Protein AF-A0A5J4Q6Y2-F1 (afdb_monomer_lite)

Organism: NCBI:txid433724

Structure (mmCIF, N/CA/C/O backbone):
data_AF-A0A5J4Q6Y2-F1
#
_entry.id   AF-A0A5J4Q6Y2-F1
#
loop_
_atom_site.group_PDB
_atom_site.id
_atom_site.type_symbol
_atom_site.label_atom_id
_atom_site.label_alt_id
_atom_site.label_comp_id
_atom_site.label_asym_id
_atom_site.label_entity_id
_atom_site.label_seq_id
_atom_site.pdbx_PDB_ins_code
_atom_site.Cartn_x
_atom_site.Cartn_y
_atom_site.Cartn_z
_atom_site.occupancy
_atom_site.B_iso_or_equiv
_atom_site.auth_seq_id
_atom_site.auth_comp_id
_atom_site.auth_asym_id
_atom_site.auth_atom_id
_atom_site.pdbx_PDB_model_num
ATOM 1 N N . THR A 1 1 ? 8.930 13.307 -34.123 1.00 57.19 1 THR A N 1
ATOM 2 C CA . THR A 1 1 ? 9.484 12.442 -35.182 1.00 57.19 1 THR A CA 1
ATOM 3 C C . THR A 1 1 ? 10.053 13.317 -36.272 1.00 57.19 1 THR A C 1
ATOM 5 O O . THR A 1 1 ? 9.332 14.184 -36.748 1.00 57.19 1 THR A O 1
ATOM 8 N N . PHE A 1 2 ? 11.330 13.153 -36.617 1.00 67.12 2 PHE A N 1
ATOM 9 C CA . PHE A 1 2 ? 11.931 13.840 -37.761 1.00 67.12 2 PHE A CA 1
ATOM 10 C C . PHE A 1 2 ? 11.820 12.934 -38.984 1.00 67.12 2 PHE A C 1
ATOM 12 O O . PHE A 1 2 ? 12.180 11.762 -38.916 1.00 67.12 2 PHE A O 1
ATOM 19 N N . HIS A 1 3 ? 11.296 13.468 -40.082 1.00 76.25 3 HIS A N 1
ATOM 20 C CA . HIS A 1 3 ? 11.277 12.773 -41.363 1.00 76.25 3 HIS A CA 1
ATOM 21 C C . HIS A 1 3 ? 12.506 13.204 -42.156 1.00 76.25 3 HIS A C 1
ATOM 23 O O . HIS A 1 3 ? 12.736 14.398 -42.339 1.00 76.25 3 HIS A O 1
ATOM 29 N N . VAL A 1 4 ? 13.301 12.234 -42.599 1.00 81.25 4 VAL A N 1
ATOM 30 C CA . VAL A 1 4 ? 14.485 12.474 -43.428 1.00 81.25 4 VAL A CA 1
ATOM 31 C C . VAL A 1 4 ? 14.150 12.266 -44.904 1.00 81.25 4 VAL A C 1
ATOM 33 O O . VAL A 1 4 ? 13.279 11.468 -45.242 1.00 81.25 4 VAL A O 1
ATOM 36 N N . ASN A 1 5 ? 14.830 12.997 -45.787 1.00 87.56 5 ASN A N 1
ATOM 37 C CA . ASN A 1 5 ? 14.659 12.928 -47.244 1.00 87.56 5 ASN A CA 1
ATOM 38 C C . ASN A 1 5 ? 15.700 12.028 -47.938 1.00 87.56 5 ASN A C 1
ATOM 40 O O . ASN A 1 5 ? 15.831 12.077 -49.159 1.00 87.56 5 ASN A O 1
ATOM 44 N N . PHE A 1 6 ? 16.457 11.242 -47.173 1.00 87.56 6 PHE A N 1
ATOM 45 C CA . PHE A 1 6 ? 17.490 10.341 -47.675 1.00 87.56 6 PHE A CA 1
ATOM 46 C C . PHE A 1 6 ? 17.212 8.896 -47.259 1.00 87.56 6 PHE A C 1
ATOM 48 O O . PHE A 1 6 ? 16.491 8.629 -46.297 1.00 87.56 6 PHE A O 1
ATOM 55 N N . THR A 1 7 ? 17.809 7.961 -47.991 1.00 87.00 7 THR A N 1
ATOM 56 C CA . THR A 1 7 ? 17.741 6.520 -47.730 1.00 87.00 7 THR A CA 1
ATOM 57 C C . THR A 1 7 ? 19.083 6.013 -47.216 1.00 87.00 7 THR A C 1
ATOM 59 O O . THR A 1 7 ? 20.126 6.439 -47.709 1.00 87.00 7 THR A O 1
ATOM 62 N N . LEU A 1 8 ? 19.056 5.089 -46.259 1.00 86.88 8 LEU A N 1
ATOM 63 C CA . LEU A 1 8 ? 20.248 4.420 -45.730 1.00 86.88 8 LEU A CA 1
ATOM 64 C C . LEU A 1 8 ? 20.586 3.180 -46.572 1.00 86.88 8 LEU A C 1
ATOM 66 O O . LEU A 1 8 ? 19.675 2.491 -47.035 1.00 86.88 8 LEU A O 1
ATOM 70 N N . ASP A 1 9 ? 21.875 2.885 -46.761 1.00 89.69 9 ASP A N 1
ATOM 71 C CA . ASP A 1 9 ? 22.332 1.667 -47.448 1.00 89.69 9 ASP A CA 1
ATOM 72 C C . ASP A 1 9 ? 22.399 0.507 -46.437 1.00 89.69 9 ASP A C 1
ATOM 74 O O . ASP A 1 9 ? 23.220 0.557 -45.519 1.00 89.69 9 ASP A O 1
ATOM 78 N N . PRO A 1 10 ? 21.576 -0.550 -46.566 1.00 87.44 10 PRO A N 1
ATOM 79 C CA . PRO A 1 10 ? 21.556 -1.646 -45.596 1.00 87.44 10 PRO A CA 1
ATOM 80 C C . PRO A 1 10 ? 22.842 -2.490 -45.598 1.00 87.44 10 PRO A C 1
ATOM 82 O O . PRO A 1 10 ? 23.111 -3.192 -44.621 1.00 87.44 10 PRO A O 1
ATOM 85 N N . ASN A 1 11 ? 23.641 -2.435 -46.669 1.00 90.62 11 ASN A N 1
ATOM 86 C CA . ASN A 1 11 ? 24.830 -3.275 -46.841 1.00 90.62 11 ASN A CA 1
ATOM 87 C C . ASN A 1 11 ? 26.126 -2.599 -46.379 1.00 90.62 11 ASN A C 1
ATOM 89 O O . ASN A 1 11 ? 27.195 -3.207 -46.457 1.00 90.62 11 ASN A O 1
ATOM 93 N N . LYS A 1 12 ? 26.058 -1.340 -45.940 1.00 92.12 12 LYS A N 1
ATOM 94 C CA . LYS A 1 12 ? 27.221 -0.546 -45.536 1.00 92.12 12 LYS A CA 1
ATOM 95 C C . LYS A 1 12 ? 26.963 0.153 -44.213 1.00 92.12 12 LYS A C 1
ATOM 97 O O . LYS A 1 12 ? 25.828 0.283 -43.766 1.00 92.12 12 LYS A O 1
ATOM 102 N N . GLU A 1 13 ? 28.041 0.603 -43.589 1.00 92.62 13 GLU A N 1
ATOM 103 C CA . GLU A 1 13 ? 27.938 1.489 -42.439 1.00 92.62 13 GLU A CA 1
ATOM 104 C C . GLU A 1 13 ? 27.412 2.854 -42.888 1.00 92.62 13 GLU A C 1
ATOM 106 O O . GLU A 1 13 ? 27.859 3.403 -43.898 1.00 92.62 13 GLU A O 1
ATOM 111 N N . ASN A 1 14 ? 26.456 3.399 -42.140 1.00 91.50 14 ASN A N 1
ATOM 112 C CA . ASN A 1 14 ? 25.885 4.712 -42.418 1.00 91.50 14 ASN A CA 1
ATOM 113 C C . ASN A 1 14 ? 26.245 5.664 -41.281 1.00 91.50 14 ASN A C 1
ATOM 115 O O . ASN A 1 14 ? 25.871 5.433 -40.133 1.00 91.50 14 ASN A O 1
ATOM 119 N N . TYR A 1 15 ? 26.944 6.745 -41.605 1.00 92.88 15 TYR A N 1
ATOM 120 C CA . TYR A 1 15 ? 27.244 7.807 -40.653 1.00 92.88 15 TYR A CA 1
ATOM 121 C C . TYR A 1 15 ? 26.130 8.856 -40.667 1.00 92.88 15 TYR A C 1
ATOM 123 O O . TYR A 1 15 ? 25.800 9.404 -41.721 1.00 92.88 15 TYR A O 1
ATOM 131 N N . ILE A 1 16 ? 25.557 9.135 -39.497 1.00 90.94 16 ILE A N 1
ATOM 132 C CA . ILE A 1 16 ? 24.550 10.174 -39.296 1.00 90.94 16 ILE A CA 1
ATOM 133 C C . ILE A 1 16 ? 25.060 11.120 -38.218 1.00 90.94 16 ILE A C 1
ATOM 135 O O . ILE A 1 16 ? 25.389 10.696 -37.115 1.00 90.94 16 ILE A O 1
ATOM 139 N N . ALA A 1 17 ? 25.068 12.410 -38.528 1.00 91.50 17 ALA A N 1
ATOM 140 C CA . ALA A 1 17 ? 25.430 13.465 -37.599 1.00 91.50 17 ALA A CA 1
ATOM 141 C C . ALA A 1 17 ? 24.318 14.509 -37.528 1.00 91.50 17 ALA A C 1
ATOM 143 O O . ALA A 1 17 ? 23.732 14.894 -38.544 1.00 91.50 17 ALA A O 1
ATOM 144 N N . LEU A 1 18 ? 24.037 14.969 -36.316 1.00 90.25 18 LEU A N 1
ATOM 145 C CA . LEU A 1 18 ? 23.149 16.078 -36.034 1.00 90.25 18 LEU A CA 1
ATOM 146 C C . LEU A 1 18 ? 24.001 17.322 -35.809 1.00 90.25 18 LEU A C 1
ATOM 148 O O . LEU A 1 18 ? 24.806 17.372 -34.883 1.00 90.25 18 LEU A O 1
ATOM 152 N N . TYR A 1 19 ? 23.798 18.333 -36.643 1.00 92.62 19 TYR A N 1
ATOM 153 C CA . TYR A 1 19 ? 24.420 19.642 -36.489 1.00 92.62 19 TYR A CA 1
ATOM 154 C C . TYR A 1 19 ? 23.409 20.655 -35.954 1.00 92.62 19 TYR A C 1
ATOM 156 O O . TYR A 1 19 ? 22.205 20.536 -36.190 1.00 92.62 19 TYR A O 1
ATOM 164 N N . ASP A 1 20 ? 23.907 21.668 -35.252 1.00 93.38 20 ASP A N 1
ATOM 165 C CA . ASP A 1 20 ? 23.126 22.840 -34.862 1.00 93.38 20 ASP A CA 1
ATOM 166 C C . ASP A 1 20 ? 22.670 23.633 -36.098 1.00 93.38 20 ASP A C 1
ATOM 168 O O . ASP A 1 20 ? 23.219 23.510 -37.194 1.00 93.38 20 ASP A O 1
ATOM 172 N N . SER A 1 21 ? 21.682 24.503 -35.902 1.00 92.25 21 SER A N 1
ATOM 173 C CA . SER A 1 21 ? 21.147 25.461 -36.876 1.00 92.25 21 SER A CA 1
ATOM 174 C C . SER A 1 21 ? 22.219 26.291 -37.599 1.00 92.25 21 SER A C 1
ATOM 176 O O . SER A 1 21 ? 21.997 26.757 -38.714 1.00 92.25 21 SER A O 1
ATOM 178 N N . ASN A 1 22 ? 23.399 26.447 -36.994 1.00 92.69 22 ASN A N 1
ATOM 179 C CA . ASN A 1 22 ? 24.547 27.137 -37.577 1.00 92.69 22 ASN A CA 1
ATOM 180 C C . ASN A 1 22 ? 25.324 26.307 -38.627 1.00 92.69 22 ASN A C 1
ATOM 182 O O . ASN A 1 22 ? 26.237 26.840 -39.264 1.00 92.69 22 ASN A O 1
ATOM 186 N N . GLY A 1 23 ? 25.003 25.017 -38.786 1.00 90.69 23 GLY A N 1
ATOM 187 C CA . GLY A 1 23 ? 25.621 24.083 -39.733 1.00 90.69 23 GLY A CA 1
ATOM 188 C C . GLY A 1 23 ? 27.084 23.726 -39.444 1.00 90.69 23 GLY A C 1
ATOM 189 O O . GLY A 1 23 ? 27.745 23.144 -40.301 1.00 90.69 23 GLY A O 1
ATOM 190 N N . LYS A 1 24 ? 27.617 24.106 -38.278 1.00 93.00 24 LYS A N 1
ATOM 191 C CA . LYS A 1 24 ? 29.033 23.931 -37.904 1.00 93.00 24 LYS A CA 1
ATOM 192 C C . LYS A 1 24 ? 29.215 23.177 -36.595 1.00 93.00 24 LYS A C 1
ATOM 194 O O . LYS A 1 24 ? 30.135 22.372 -36.485 1.00 93.00 24 LYS A O 1
ATOM 199 N N . THR A 1 25 ? 28.375 23.446 -35.602 1.00 95.00 25 THR A N 1
ATOM 200 C CA . THR A 1 25 ? 28.466 22.788 -34.298 1.00 95.00 25 THR A CA 1
ATOM 201 C C . THR A 1 25 ? 27.868 21.395 -34.403 1.00 95.00 25 THR A C 1
ATOM 203 O O . THR A 1 25 ? 26.670 21.257 -34.641 1.00 95.00 25 THR A O 1
ATOM 206 N N . LEU A 1 26 ? 28.698 20.369 -34.224 1.00 93.06 26 LEU A N 1
ATOM 207 C CA . LEU A 1 26 ? 28.237 18.993 -34.083 1.00 93.06 26 LEU A CA 1
ATOM 208 C C . LEU A 1 26 ? 27.520 18.846 -32.733 1.00 93.06 26 LEU A C 1
ATOM 210 O O . LEU A 1 26 ? 28.110 19.131 -31.691 1.00 93.06 26 LEU A O 1
ATOM 214 N N . ILE A 1 27 ? 26.253 18.439 -32.763 1.00 90.69 27 ILE A N 1
ATOM 215 C CA . ILE A 1 27 ? 25.434 18.180 -31.572 1.00 90.69 27 ILE A CA 1
ATOM 216 C C . ILE A 1 27 ? 25.557 16.714 -31.160 1.00 90.69 27 ILE A C 1
ATOM 218 O O . ILE A 1 27 ? 25.780 16.431 -29.986 1.00 90.69 27 ILE A O 1
ATOM 222 N N . ASP A 1 28 ? 25.387 15.792 -32.107 1.00 89.69 28 ASP A N 1
ATOM 223 C CA . ASP A 1 28 ? 25.484 14.353 -31.852 1.00 89.69 28 ASP A CA 1
ATOM 224 C C . ASP A 1 28 ? 25.845 13.598 -33.136 1.00 89.69 28 ASP A C 1
ATOM 226 O O . ASP A 1 28 ? 25.625 14.098 -34.239 1.00 89.69 28 ASP A O 1
ATOM 230 N N . GLU A 1 29 ? 26.372 12.387 -33.006 1.00 91.56 29 GLU A N 1
ATOM 231 C CA . GLU A 1 29 ? 26.695 11.518 -34.135 1.00 91.56 29 GLU A C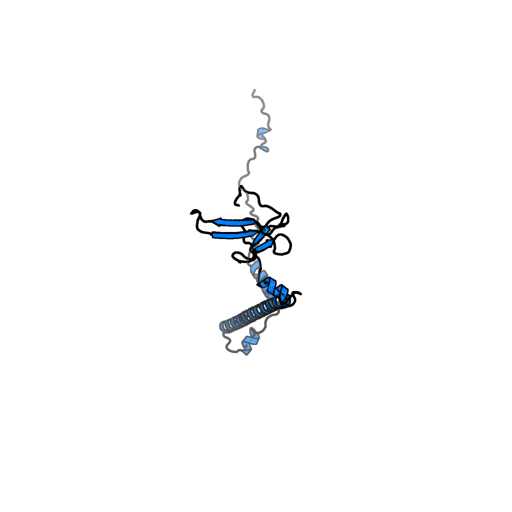A 1
ATOM 232 C C . GLU A 1 29 ? 26.485 10.037 -33.813 1.00 91.56 29 GLU A C 1
ATOM 234 O O . GLU A 1 29 ? 26.563 9.592 -32.664 1.00 91.56 29 GLU A O 1
ATOM 239 N N . VAL A 1 30 ? 26.221 9.257 -34.856 1.00 91.56 30 VAL A N 1
ATOM 240 C CA . VAL A 1 30 ? 26.077 7.808 -34.780 1.00 91.56 30 VAL A CA 1
ATOM 241 C C . VAL A 1 30 ? 26.541 7.157 -36.078 1.00 91.56 30 VAL A C 1
ATOM 243 O O . VAL A 1 30 ? 26.197 7.589 -37.178 1.00 91.56 30 VAL A O 1
ATOM 246 N N . VAL A 1 31 ? 27.304 6.073 -35.943 1.00 92.81 31 VAL A N 1
ATOM 247 C CA . VAL A 1 31 ? 27.591 5.147 -37.041 1.00 92.81 31 VAL A CA 1
ATOM 248 C C . VAL A 1 31 ? 26.650 3.957 -36.891 1.00 92.81 31 VAL A C 1
ATOM 250 O O . VAL A 1 31 ? 26.709 3.222 -35.903 1.00 92.81 31 VAL A O 1
ATOM 253 N N . ILE A 1 32 ? 25.751 3.788 -37.855 1.00 91.56 32 ILE A N 1
ATOM 254 C CA . ILE A 1 32 ? 24.841 2.646 -37.921 1.00 91.56 32 ILE A CA 1
ATOM 255 C C . ILE A 1 32 ? 25.572 1.508 -38.644 1.00 91.56 32 ILE A C 1
ATOM 257 O O . ILE A 1 32 ? 25.952 1.697 -39.804 1.00 91.56 32 ILE A O 1
ATOM 261 N N . PRO A 1 33 ? 25.764 0.338 -38.006 1.00 91.12 33 PRO A N 1
ATOM 262 C CA . PRO A 1 33 ? 26.462 -0.780 -38.627 1.00 91.12 33 PRO A CA 1
ATOM 263 C C . PRO A 1 33 ? 25.632 -1.399 -39.757 1.00 91.12 33 PRO A C 1
ATOM 265 O O . PRO A 1 33 ? 24.397 -1.357 -39.731 1.00 91.12 33 PRO A O 1
ATOM 268 N N . ALA A 1 34 ? 26.321 -2.001 -40.729 1.00 90.94 34 ALA A N 1
ATOM 269 C CA . ALA A 1 34 ? 25.693 -2.745 -41.818 1.00 90.94 34 ALA A CA 1
ATOM 270 C C . ALA A 1 34 ? 24.871 -3.938 -41.293 1.00 90.94 34 ALA A C 1
ATOM 272 O O . ALA A 1 34 ? 25.194 -4.518 -40.254 1.00 90.94 34 ALA A O 1
ATOM 273 N N . GLY A 1 35 ? 23.833 -4.338 -42.032 1.00 88.38 35 GLY A N 1
ATOM 274 C CA . GLY A 1 35 ? 23.027 -5.517 -41.694 1.00 88.38 35 GLY A CA 1
ATOM 275 C C . GLY A 1 35 ? 21.966 -5.287 -40.613 1.00 88.38 35 GLY A C 1
ATOM 276 O O . GLY A 1 35 ? 21.659 -6.208 -39.858 1.00 88.38 35 GLY A O 1
ATOM 277 N N . GLN A 1 36 ? 21.398 -4.078 -40.525 1.00 85.31 36 GLN A N 1
ATOM 278 C CA . GLN A 1 36 ? 20.244 -3.821 -39.655 1.00 85.31 36 GLN A CA 1
ATOM 279 C C . GLN A 1 36 ? 19.066 -4.742 -40.003 1.00 85.31 36 GLN A C 1
ATOM 281 O O . GLN A 1 36 ? 18.746 -4.965 -41.171 1.00 85.31 36 GLN A O 1
ATOM 286 N N . ILE A 1 37 ? 18.414 -5.262 -38.966 1.00 85.62 37 ILE A N 1
ATOM 287 C CA . ILE A 1 37 ? 17.293 -6.197 -39.077 1.00 85.62 37 ILE A CA 1
ATOM 288 C C . ILE A 1 37 ? 15.987 -5.395 -39.110 1.00 85.62 37 ILE A C 1
ATOM 290 O O . ILE A 1 37 ? 15.855 -4.383 -38.420 1.00 85.62 37 ILE A O 1
ATOM 294 N N . ALA A 1 38 ? 15.009 -5.847 -39.898 1.00 84.25 38 ALA A N 1
ATOM 295 C CA . ALA A 1 38 ? 13.664 -5.275 -39.879 1.00 84.25 38 ALA A CA 1
ATOM 296 C C . ALA A 1 38 ? 13.027 -5.378 -38.477 1.00 84.25 38 ALA A C 1
ATOM 298 O O . ALA A 1 38 ? 13.373 -6.264 -37.698 1.00 84.25 38 ALA A O 1
ATOM 299 N N . ASP A 1 39 ? 12.111 -4.460 -38.157 1.00 84.25 39 ASP A N 1
ATOM 300 C CA . ASP A 1 39 ? 11.390 -4.374 -36.872 1.00 84.25 39 ASP A CA 1
ATOM 301 C C . ASP A 1 39 ? 12.268 -4.172 -35.625 1.00 84.25 39 ASP A C 1
ATOM 303 O O . ASP A 1 39 ? 11.812 -4.331 -34.493 1.00 84.25 39 ASP A O 1
ATOM 307 N N . HIS A 1 40 ? 13.524 -3.767 -35.818 1.00 86.75 40 HIS A N 1
ATOM 308 C CA . HIS A 1 40 ? 14.434 -3.399 -34.742 1.00 86.75 40 HIS A CA 1
ATOM 309 C C . HIS A 1 40 ? 14.814 -1.925 -34.852 1.00 86.75 40 HIS A C 1
ATOM 311 O O . HIS A 1 40 ? 14.879 -1.344 -35.935 1.00 86.75 40 HIS A O 1
ATOM 317 N N . SER A 1 41 ? 15.060 -1.301 -33.707 1.00 87.69 41 SER A N 1
ATOM 318 C CA . SER A 1 41 ? 15.532 0.077 -33.618 1.00 87.69 41 SER A CA 1
ATOM 319 C C . SER A 1 41 ? 16.950 0.109 -33.084 1.00 87.69 41 SER A C 1
ATOM 321 O O . SER A 1 41 ? 17.285 -0.597 -32.138 1.00 87.69 41 SER A O 1
ATOM 323 N N . TYR A 1 42 ? 17.781 0.969 -33.655 1.00 88.12 42 TYR A N 1
ATOM 324 C CA . TYR A 1 42 ? 19.123 1.214 -33.151 1.00 88.12 42 TYR A CA 1
ATOM 325 C C . TYR A 1 42 ? 19.097 2.424 -32.218 1.00 88.12 42 TYR A C 1
ATOM 327 O O . TYR A 1 42 ? 18.762 3.530 -32.641 1.00 88.12 42 TYR A O 1
ATOM 335 N N . ALA A 1 43 ? 19.379 2.204 -30.936 1.00 88.19 43 ALA A N 1
ATOM 336 C CA . ALA A 1 43 ? 19.186 3.206 -29.893 1.00 88.19 43 ALA A CA 1
ATOM 337 C C . ALA A 1 43 ? 20.276 3.125 -28.821 1.00 88.19 43 ALA A C 1
ATOM 339 O O . ALA A 1 43 ? 20.953 2.108 -28.672 1.00 88.19 43 ALA A O 1
ATOM 340 N N . ARG A 1 44 ? 20.433 4.188 -28.029 1.00 87.31 44 ARG A N 1
ATOM 341 C CA . ARG A 1 44 ? 21.345 4.168 -26.879 1.00 87.31 44 ARG A CA 1
ATOM 342 C C . ARG A 1 44 ? 20.833 3.197 -25.812 1.00 87.31 44 ARG A C 1
ATOM 344 O O . ARG A 1 44 ? 19.623 3.045 -25.615 1.00 87.31 44 ARG A O 1
ATOM 351 N N . GLU A 1 45 ? 21.752 2.533 -25.115 1.00 85.06 45 GLU A N 1
ATOM 352 C CA . GLU A 1 45 ? 21.410 1.582 -24.048 1.00 85.06 45 GLU A CA 1
ATOM 353 C C . GLU A 1 45 ? 20.598 2.269 -22.934 1.00 85.06 45 GLU A C 1
ATOM 355 O O . GLU A 1 45 ? 19.456 1.888 -22.668 1.00 85.06 45 GLU A O 1
ATOM 360 N N . ASN A 1 46 ? 21.168 3.337 -22.370 1.00 83.94 46 ASN A N 1
ATOM 361 C CA . ASN A 1 46 ? 20.514 4.293 -21.478 1.00 83.94 46 ASN A CA 1
ATOM 362 C C . ASN A 1 46 ? 20.543 5.678 -22.142 1.00 83.94 46 ASN A C 1
ATOM 364 O O . ASN A 1 46 ? 21.425 5.948 -22.962 1.00 83.94 46 ASN A O 1
ATOM 368 N N . ASP A 1 47 ? 19.619 6.566 -21.780 1.00 82.00 47 ASP A N 1
ATOM 369 C CA . ASP A 1 47 ? 19.627 7.937 -22.300 1.00 82.00 47 ASP A CA 1
ATOM 370 C C . ASP A 1 47 ? 20.950 8.638 -21.954 1.00 82.00 47 ASP A C 1
ATOM 372 O O . ASP A 1 47 ? 21.407 8.602 -20.813 1.00 82.00 47 ASP A O 1
ATOM 376 N N . GLY A 1 48 ? 21.610 9.211 -22.966 1.00 81.50 48 GLY A N 1
ATOM 377 C CA . GLY A 1 48 ? 22.934 9.833 -22.829 1.00 81.50 48 GLY A CA 1
ATOM 378 C C . GLY A 1 48 ? 24.125 8.866 -22.715 1.00 81.50 48 GLY A C 1
ATOM 379 O O . GLY A 1 48 ? 25.257 9.324 -22.590 1.00 81.50 48 GLY A O 1
ATOM 380 N N . SER A 1 49 ? 23.915 7.544 -22.780 1.00 85.69 49 SER A N 1
ATOM 381 C CA . SER A 1 49 ? 25.009 6.557 -22.793 1.00 85.69 49 SER A CA 1
ATOM 382 C C . SER A 1 49 ? 25.819 6.628 -24.097 1.00 85.69 49 SER A C 1
ATOM 384 O O . SER A 1 49 ? 25.215 6.775 -25.162 1.00 85.69 49 SER A O 1
ATOM 386 N N . PRO A 1 50 ? 27.156 6.450 -24.072 1.00 85.88 50 PRO A N 1
ATOM 387 C CA . PRO A 1 50 ? 27.961 6.351 -25.293 1.00 85.88 50 PRO A CA 1
ATOM 388 C C . PRO A 1 50 ? 27.676 5.070 -26.096 1.00 85.88 50 PRO A C 1
ATOM 390 O O . PRO A 1 50 ? 27.970 5.018 -27.287 1.00 85.88 50 PRO A O 1
ATOM 393 N N . ASN A 1 51 ? 27.090 4.048 -25.463 1.00 88.75 51 ASN A N 1
ATOM 394 C CA . ASN A 1 51 ? 26.876 2.740 -26.075 1.00 88.75 51 ASN A CA 1
ATOM 395 C C . ASN A 1 51 ? 25.554 2.684 -26.846 1.00 88.75 51 ASN A C 1
ATOM 397 O O . ASN A 1 51 ? 24.484 2.981 -26.300 1.00 88.75 51 ASN A O 1
ATOM 401 N N . TRP A 1 52 ? 25.636 2.218 -28.090 1.00 88.94 52 TRP A N 1
ATOM 402 C CA . TRP A 1 52 ? 24.496 1.943 -28.958 1.00 88.94 52 TRP A CA 1
ATOM 403 C C . TRP A 1 52 ? 24.213 0.446 -29.017 1.00 88.94 52 TRP A C 1
ATOM 405 O O . TRP A 1 52 ? 25.130 -0.371 -29.095 1.00 88.94 52 TRP A O 1
ATOM 415 N N . VAL A 1 53 ? 22.934 0.088 -28.973 1.00 88.94 53 VAL A N 1
ATOM 416 C CA . VAL A 1 53 ? 22.462 -1.295 -28.994 1.00 88.94 53 VAL A CA 1
ATOM 417 C C . VAL A 1 53 ? 21.252 -1.423 -29.914 1.00 88.94 53 VAL A C 1
ATOM 419 O O . VAL A 1 53 ? 20.452 -0.498 -30.069 1.00 88.94 53 VAL A O 1
ATOM 422 N N . VAL A 1 54 ? 21.107 -2.596 -30.523 1.00 88.81 54 VAL A N 1
ATOM 423 C CA . VAL A 1 54 ? 19.899 -2.952 -31.268 1.00 88.81 54 VAL A CA 1
ATOM 424 C C . VAL A 1 54 ? 18.811 -3.329 -30.257 1.00 88.81 54 VAL A C 1
ATOM 426 O O . VAL A 1 54 ? 19.016 -4.192 -29.404 1.00 88.81 54 VAL A O 1
ATOM 429 N N . LYS A 1 55 ? 17.664 -2.657 -30.332 1.00 86.94 55 LYS A N 1
ATOM 430 C CA . LYS A 1 55 ? 16.475 -2.848 -29.492 1.00 86.94 55 LYS A CA 1
ATOM 431 C C . LYS A 1 55 ? 15.325 -3.401 -30.338 1.00 86.94 55 LYS A C 1
ATOM 433 O O . LYS A 1 55 ? 15.212 -3.054 -31.509 1.00 86.94 55 LYS A O 1
ATOM 438 N N . GLY A 1 56 ? 14.484 -4.260 -29.766 1.00 78.31 56 GLY A N 1
ATOM 439 C CA . GLY A 1 56 ? 13.409 -4.956 -30.492 1.00 78.31 56 GLY A CA 1
ATOM 440 C C . GLY A 1 56 ? 13.327 -6.456 -30.193 1.00 78.31 56 GLY A C 1
ATOM 441 O O . GLY A 1 56 ? 12.293 -7.074 -30.424 1.00 78.31 56 GLY A O 1
ATOM 442 N N . SER A 1 57 ? 14.376 -7.031 -29.599 1.00 69.00 57 SER A N 1
ATOM 443 C CA . SER A 1 57 ? 14.445 -8.446 -29.228 1.00 69.00 57 SER A CA 1
ATOM 444 C C . SER A 1 57 ? 14.737 -8.620 -27.731 1.00 69.00 57 SER A C 1
ATOM 446 O O . SER A 1 57 ? 15.887 -8.519 -27.303 1.00 69.00 57 SER A O 1
ATOM 448 N N . GLY A 1 58 ? 13.704 -8.910 -26.930 1.00 69.31 58 GLY A N 1
ATOM 449 C CA . GLY A 1 58 ? 13.839 -9.332 -25.526 1.00 69.31 58 GLY A CA 1
ATOM 450 C C . GLY A 1 58 ? 13.225 -8.397 -24.475 1.00 69.31 58 GLY A C 1
ATOM 451 O O . GLY A 1 58 ? 12.798 -7.276 -24.762 1.00 69.31 58 GLY A O 1
ATOM 452 N N . GLU A 1 59 ? 13.182 -8.885 -23.234 1.00 65.81 59 GLU A N 1
ATOM 453 C CA . GLU A 1 59 ?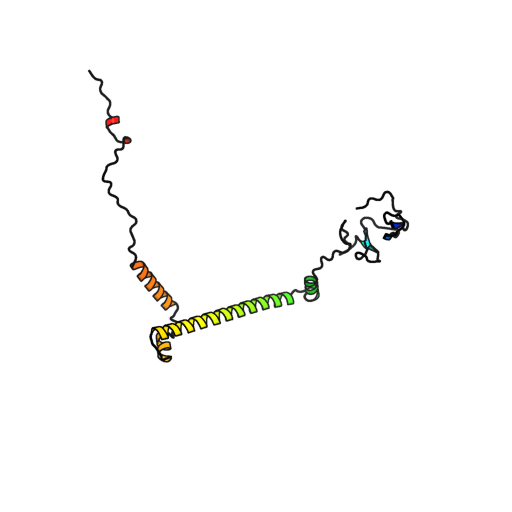 12.627 -8.189 -22.067 1.00 65.81 59 GLU A CA 1
ATOM 454 C C . GLU A 1 59 ? 13.436 -6.911 -21.764 1.00 65.81 59 GLU A C 1
ATOM 456 O O . GLU A 1 59 ? 14.652 -6.955 -21.587 1.00 65.81 59 GLU A O 1
ATOM 461 N N . GLY A 1 60 ? 12.777 -5.746 -21.750 1.00 68.75 60 GLY A N 1
ATOM 462 C CA . GLY A 1 60 ? 13.437 -4.447 -21.534 1.00 68.75 60 GLY A CA 1
ATOM 463 C C . GLY A 1 60 ? 14.076 -3.805 -22.775 1.00 68.75 60 GLY A C 1
ATOM 464 O O . GLY A 1 60 ? 14.721 -2.768 -22.647 1.00 68.75 60 GLY A O 1
ATOM 465 N N . SER A 1 61 ? 13.875 -4.376 -23.969 1.00 74.88 61 SER A N 1
ATOM 466 C CA . SER A 1 61 ? 14.341 -3.814 -25.251 1.00 74.88 61 SER A CA 1
ATOM 467 C C . SER A 1 61 ? 13.262 -3.031 -26.014 1.00 74.88 61 SER A C 1
ATOM 469 O O . SER A 1 61 ? 13.399 -2.785 -27.210 1.00 74.88 61 SER A O 1
ATOM 471 N N . TYR A 1 62 ? 12.168 -2.658 -25.347 1.00 74.31 62 TYR A N 1
ATOM 472 C CA . TYR A 1 62 ? 11.092 -1.920 -25.995 1.00 74.31 62 TYR A CA 1
ATOM 473 C C . TYR A 1 62 ? 11.505 -0.472 -26.251 1.00 74.31 62 TYR A C 1
ATOM 475 O O . TYR A 1 62 ? 12.176 0.170 -25.443 1.00 74.31 62 TYR A O 1
ATOM 483 N N . VAL A 1 63 ? 11.087 0.030 -27.403 1.00 77.44 63 VAL A N 1
ATOM 484 C CA . VAL A 1 63 ? 11.301 1.405 -27.833 1.00 77.44 63 VAL A CA 1
ATOM 485 C C . VAL A 1 63 ? 9.938 2.006 -28.111 1.00 77.44 63 VAL A C 1
ATOM 487 O O . VAL A 1 63 ? 9.191 1.524 -28.960 1.00 77.44 63 VAL A O 1
ATOM 490 N N . THR A 1 64 ? 9.594 3.048 -27.367 1.00 76.62 64 THR A N 1
ATOM 491 C CA . THR A 1 64 ? 8.348 3.779 -27.579 1.00 76.62 64 THR A CA 1
ATOM 492 C C . THR A 1 64 ? 8.706 5.133 -28.174 1.00 76.62 64 THR A C 1
ATOM 494 O O . THR A 1 64 ? 9.521 5.849 -27.584 1.00 76.62 64 THR A O 1
ATOM 497 N N . PRO A 1 65 ? 8.132 5.517 -29.329 1.00 77.69 65 PRO A N 1
ATOM 498 C CA . PRO A 1 65 ? 8.341 6.848 -29.878 1.00 77.69 65 PRO A CA 1
ATOM 499 C C . PRO A 1 65 ? 8.076 7.926 -28.820 1.00 77.69 65 PRO A C 1
ATOM 501 O O . PRO A 1 65 ? 7.119 7.832 -28.053 1.00 77.69 65 PRO A O 1
ATOM 504 N N . SER A 1 66 ? 8.926 8.953 -28.779 1.00 79.88 66 SER A N 1
ATOM 505 C CA . SER A 1 66 ? 8.822 10.074 -27.828 1.00 79.88 66 SER A CA 1
ATOM 506 C C . SER A 1 66 ? 8.951 9.698 -26.342 1.00 79.88 66 SER A C 1
ATOM 508 O O . SER A 1 66 ? 8.531 10.473 -25.486 1.00 79.88 66 SER A O 1
ATOM 510 N N . THR A 1 67 ? 9.526 8.537 -26.020 1.00 79.31 67 THR A N 1
ATOM 511 C CA . THR A 1 67 ? 9.827 8.111 -24.642 1.00 79.31 67 THR A CA 1
ATOM 512 C C . THR A 1 67 ? 11.325 7.840 -24.483 1.00 79.31 67 THR A C 1
ATOM 514 O O . THR A 1 67 ? 12.042 7.645 -25.462 1.00 79.31 67 THR A O 1
ATOM 517 N N . ASN A 1 68 ? 11.787 7.831 -23.236 1.00 82.38 68 ASN A N 1
ATOM 518 C CA . ASN A 1 68 ? 13.138 7.448 -22.838 1.00 82.38 68 ASN A CA 1
ATOM 519 C C . ASN A 1 68 ? 13.523 6.048 -23.338 1.00 82.38 68 ASN A C 1
ATOM 521 O O . ASN A 1 68 ? 12.693 5.136 -23.383 1.00 82.38 68 ASN A O 1
ATOM 525 N N . ASN A 1 69 ? 14.809 5.853 -23.638 1.00 77.50 69 ASN A N 1
ATOM 526 C CA . ASN A 1 69 ? 15.342 4.567 -24.097 1.00 77.50 69 ASN A CA 1
ATOM 527 C C . ASN A 1 69 ? 15.262 3.475 -23.027 1.00 77.50 69 ASN A C 1
ATOM 529 O O . ASN A 1 69 ? 15.321 2.287 -23.355 1.00 77.50 69 ASN A O 1
ATOM 533 N N . LYS A 1 70 ? 15.157 3.863 -21.753 1.00 75.56 70 LYS A N 1
ATOM 534 C CA . LYS A 1 70 ? 14.946 2.936 -20.648 1.00 75.56 70 LYS A CA 1
ATOM 535 C C . LYS A 1 70 ? 13.729 3.332 -19.823 1.00 75.56 70 LYS A C 1
ATOM 537 O O . LYS A 1 70 ? 13.683 4.362 -19.160 1.00 75.56 70 LYS A O 1
ATOM 542 N N . THR A 1 71 ? 12.766 2.429 -19.889 1.00 70.12 71 THR A N 1
ATOM 543 C CA . THR A 1 71 ? 11.637 2.219 -18.988 1.00 70.12 71 THR A CA 1
ATOM 544 C C . THR A 1 71 ? 12.009 2.018 -17.515 1.00 70.12 71 THR A C 1
ATOM 546 O O . THR A 1 71 ? 12.114 0.852 -17.138 1.00 70.12 71 THR A O 1
ATOM 549 N N . ASP A 1 72 ? 12.269 3.033 -16.683 1.00 66.69 72 ASP A N 1
ATOM 550 C CA . ASP A 1 72 ? 12.527 2.814 -15.246 1.00 66.69 72 ASP A CA 1
ATOM 551 C C . ASP A 1 72 ? 11.217 2.717 -14.439 1.00 66.69 72 ASP A C 1
ATOM 553 O O . ASP A 1 72 ? 11.037 3.352 -13.406 1.00 66.69 72 ASP A O 1
ATOM 557 N N . ASP A 1 73 ? 10.291 1.866 -14.895 1.00 63.44 73 ASP A N 1
ATOM 558 C CA . ASP A 1 73 ? 9.060 1.499 -14.169 1.00 63.44 73 ASP A CA 1
ATOM 559 C C . ASP A 1 73 ? 9.342 0.478 -13.047 1.00 63.44 73 ASP A C 1
ATOM 561 O O . ASP A 1 73 ? 8.511 -0.363 -12.682 1.00 63.44 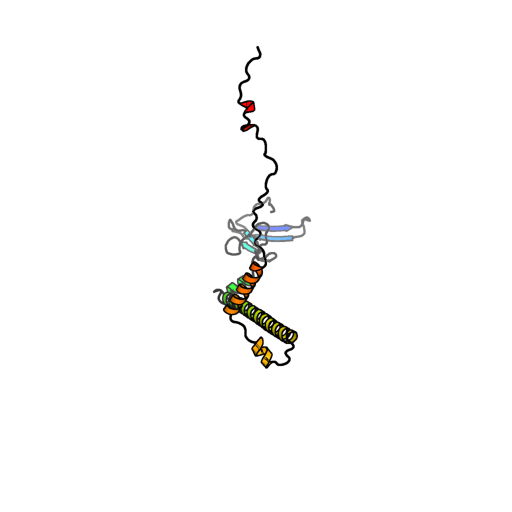73 ASP A O 1
ATOM 565 N N . ARG A 1 74 ? 10.559 0.499 -12.498 1.00 64.50 74 ARG A N 1
ATOM 566 C CA . ARG A 1 74 ? 11.009 -0.470 -11.503 1.00 64.50 74 ARG A CA 1
ATOM 567 C C . ARG A 1 74 ? 10.616 0.007 -10.120 1.00 64.50 74 ARG A C 1
ATOM 569 O O . ARG A 1 74 ? 11.205 0.924 -9.549 1.00 64.50 74 ARG A O 1
ATOM 576 N N . ASN A 1 75 ? 9.645 -0.670 -9.515 1.00 75.25 75 ASN A N 1
ATOM 577 C CA . ASN A 1 75 ? 9.406 -0.504 -8.090 1.00 75.25 75 ASN A CA 1
ATOM 578 C C . ASN A 1 75 ? 10.456 -1.304 -7.309 1.00 75.25 75 ASN A C 1
ATOM 580 O O . ASN A 1 75 ? 10.257 -2.480 -6.996 1.00 75.25 75 ASN A O 1
ATOM 584 N N . ILE A 1 76 ? 11.561 -0.634 -6.975 1.00 76.56 76 ILE A N 1
ATOM 585 C CA . ILE A 1 76 ? 12.717 -1.193 -6.254 1.00 76.56 76 ILE A CA 1
ATOM 586 C C . ILE A 1 76 ? 12.284 -1.975 -5.003 1.00 76.56 76 ILE A C 1
ATOM 588 O O . ILE A 1 76 ? 12.860 -3.011 -4.682 1.00 76.56 76 ILE A O 1
ATOM 592 N N . LYS A 1 77 ? 11.234 -1.527 -4.298 1.00 74.25 77 LYS A N 1
ATOM 593 C CA . LYS A 1 77 ? 10.724 -2.228 -3.110 1.00 74.25 77 LYS A CA 1
ATOM 594 C C . LYS A 1 77 ? 10.155 -3.599 -3.474 1.00 74.25 77 LYS A C 1
ATOM 596 O O . LYS A 1 77 ? 10.484 -4.580 -2.817 1.00 74.25 77 LYS A O 1
ATOM 601 N N . ILE A 1 78 ? 9.337 -3.672 -4.523 1.00 76.00 78 ILE A N 1
ATOM 602 C CA . ILE A 1 78 ? 8.708 -4.919 -4.979 1.00 76.00 78 ILE A CA 1
ATOM 603 C C . ILE A 1 78 ? 9.759 -5.873 -5.556 1.00 76.00 78 ILE A C 1
ATOM 605 O O . ILE A 1 78 ? 9.705 -7.068 -5.274 1.00 76.00 78 ILE A O 1
ATOM 609 N N . GLU A 1 79 ? 10.737 -5.370 -6.312 1.00 78.00 79 GLU A N 1
ATOM 610 C CA . GLU A 1 79 ? 11.845 -6.195 -6.815 1.00 78.00 79 GLU A CA 1
ATOM 611 C C . GLU A 1 79 ? 12.702 -6.757 -5.678 1.00 78.00 79 GLU A C 1
ATOM 613 O O . GLU A 1 79 ? 13.024 -7.945 -5.681 1.00 78.00 79 GLU A O 1
ATOM 618 N N . ASN A 1 80 ? 13.000 -5.947 -4.660 1.00 80.81 80 ASN A N 1
ATOM 619 C CA . ASN A 1 80 ? 13.714 -6.414 -3.475 1.00 80.81 80 ASN A CA 1
ATOM 620 C C . ASN A 1 80 ? 12.915 -7.481 -2.714 1.00 80.81 80 ASN A C 1
ATOM 622 O O . ASN A 1 80 ? 13.500 -8.479 -2.297 1.00 80.81 80 ASN A O 1
ATOM 626 N N . PHE A 1 81 ? 11.591 -7.337 -2.588 1.00 78.81 81 PHE A N 1
ATOM 627 C CA . PHE A 1 81 ? 10.747 -8.393 -2.017 1.00 78.81 81 PHE A CA 1
ATOM 628 C C . PHE A 1 81 ? 10.768 -9.664 -2.866 1.00 78.81 81 PHE A C 1
ATOM 630 O O . PHE A 1 81 ? 10.985 -10.735 -2.320 1.00 78.81 81 PHE A O 1
ATOM 637 N N . LYS A 1 82 ? 10.646 -9.570 -4.194 1.00 79.56 82 LYS A N 1
ATOM 638 C CA . LYS A 1 82 ? 10.746 -10.747 -5.076 1.00 79.56 82 LYS A CA 1
ATOM 639 C C . LYS A 1 82 ? 12.109 -11.440 -4.984 1.00 79.56 82 LYS A C 1
ATOM 641 O O . LYS A 1 82 ? 12.177 -12.662 -5.075 1.00 79.56 82 LYS A O 1
ATOM 646 N N . LYS A 1 83 ? 13.189 -10.673 -4.811 1.00 83.75 83 LYS A N 1
ATOM 647 C CA . LYS A 1 83 ? 14.559 -11.195 -4.727 1.00 83.75 83 LYS A CA 1
ATOM 648 C C . LYS A 1 83 ? 14.864 -11.848 -3.378 1.00 83.75 83 LYS A C 1
ATOM 650 O O . LYS A 1 83 ? 15.526 -12.879 -3.347 1.00 83.75 83 LYS A O 1
ATOM 655 N N . HIS A 1 84 ? 14.424 -11.238 -2.280 1.00 84.50 84 HIS A N 1
ATOM 656 C CA . HIS A 1 84 ? 14.748 -11.686 -0.921 1.00 84.50 84 HIS A CA 1
ATOM 657 C C . HIS A 1 84 ? 13.673 -12.583 -0.291 1.00 84.50 84 HIS A C 1
ATOM 659 O O . HIS A 1 84 ? 13.976 -13.328 0.635 1.00 84.50 84 HIS A O 1
ATOM 665 N N . ASP A 1 85 ? 12.443 -12.535 -0.797 1.00 86.69 85 ASP A N 1
ATOM 666 C CA . ASP A 1 85 ? 11.289 -13.304 -0.329 1.00 86.69 85 ASP A CA 1
ATOM 667 C C . ASP A 1 85 ? 10.433 -13.752 -1.527 1.00 86.69 85 ASP A C 1
ATOM 669 O O . ASP A 1 85 ? 9.283 -13.348 -1.703 1.00 86.69 85 ASP A O 1
ATOM 673 N N . SER A 1 86 ? 11.016 -14.587 -2.392 1.00 81.75 86 SER A N 1
ATOM 674 C CA . SER A 1 86 ? 10.355 -15.070 -3.614 1.00 81.75 86 SER A CA 1
ATOM 675 C C . SER A 1 86 ? 9.084 -15.882 -3.338 1.00 81.75 86 SER A C 1
ATOM 677 O O . SER A 1 86 ? 8.166 -15.878 -4.155 1.00 81.75 86 SER A O 1
ATOM 679 N N . ALA A 1 87 ? 9.019 -16.552 -2.184 1.00 86.69 87 ALA A N 1
ATOM 680 C CA . ALA A 1 87 ? 7.859 -17.315 -1.732 1.00 86.69 87 ALA A CA 1
ATOM 681 C C . ALA A 1 87 ? 6.804 -16.455 -1.004 1.00 86.69 87 ALA A C 1
ATOM 683 O O . ALA A 1 87 ? 5.688 -16.925 -0.791 1.00 86.69 87 ALA A O 1
ATOM 684 N N . GLY A 1 88 ? 7.130 -15.215 -0.615 1.00 86.00 88 GLY A N 1
ATOM 685 C CA . GLY A 1 88 ? 6.220 -14.304 0.092 1.00 86.00 88 GLY A CA 1
ATOM 686 C C . GLY A 1 88 ? 5.988 -14.637 1.573 1.00 86.00 88 GLY A C 1
ATOM 687 O O . GLY A 1 88 ? 5.038 -14.136 2.181 1.00 86.00 88 GLY A O 1
ATOM 688 N N . VAL A 1 89 ? 6.825 -15.488 2.170 1.00 90.38 89 VAL A N 1
ATOM 689 C CA . VAL A 1 89 ? 6.688 -15.929 3.568 1.00 90.38 89 VAL A CA 1
ATOM 690 C C . VAL A 1 89 ? 7.016 -14.786 4.527 1.00 90.38 89 VAL A C 1
ATOM 692 O O . VAL A 1 89 ? 6.297 -14.566 5.505 1.00 90.38 89 VAL A O 1
ATOM 695 N N . GLY A 1 90 ? 8.071 -14.025 4.238 1.00 88.38 90 GLY A N 1
ATOM 696 C CA . GLY A 1 90 ? 8.455 -12.855 5.026 1.00 88.38 90 GLY A CA 1
ATOM 697 C C . GLY A 1 90 ? 7.369 -11.779 5.014 1.00 88.38 90 GLY A C 1
ATOM 698 O O . GLY A 1 90 ? 7.009 -11.248 6.067 1.00 88.38 90 GLY A O 1
ATOM 699 N N . MET A 1 91 ? 6.782 -11.515 3.846 1.00 89.44 91 MET A N 1
ATOM 700 C CA . MET A 1 91 ? 5.668 -10.579 3.694 1.00 89.44 91 MET A CA 1
ATOM 701 C C . MET A 1 91 ? 4.452 -11.000 4.534 1.00 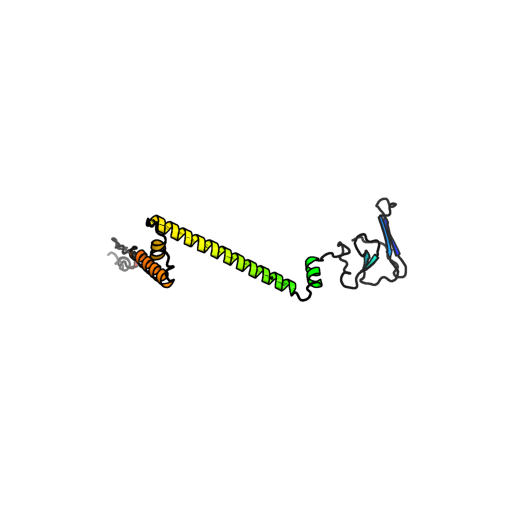89.44 91 MET A C 1
ATOM 703 O O . MET A 1 91 ? 3.876 -10.168 5.240 1.00 89.44 91 MET A O 1
ATOM 707 N N . ALA A 1 92 ? 4.098 -12.288 4.520 1.00 91.56 92 ALA A N 1
ATOM 708 C CA . ALA A 1 92 ? 2.981 -12.816 5.300 1.00 91.56 92 ALA A CA 1
ATOM 709 C C . ALA A 1 92 ? 3.216 -12.708 6.817 1.00 91.56 92 ALA A C 1
ATOM 711 O O . ALA A 1 92 ? 2.320 -12.284 7.550 1.00 91.56 92 ALA A O 1
ATOM 712 N N . ILE A 1 93 ? 4.422 -13.035 7.296 1.00 94.69 93 ILE A N 1
ATOM 713 C CA . ILE A 1 93 ? 4.768 -12.942 8.724 1.00 94.69 93 ILE A CA 1
ATOM 714 C C . ILE A 1 93 ? 4.668 -11.494 9.210 1.00 94.69 93 ILE A C 1
ATOM 716 O O . ILE A 1 93 ? 4.088 -11.246 10.271 1.00 94.69 93 ILE A O 1
ATOM 720 N N . ILE A 1 94 ? 5.185 -10.535 8.435 1.00 92.62 94 ILE A N 1
ATOM 721 C CA . ILE A 1 94 ? 5.125 -9.109 8.782 1.00 92.62 94 ILE A CA 1
ATOM 722 C C . ILE A 1 94 ? 3.667 -8.643 8.846 1.00 92.62 94 ILE A C 1
ATOM 724 O O . ILE A 1 94 ? 3.270 -8.026 9.835 1.00 92.62 94 ILE A O 1
ATOM 728 N N . ALA A 1 95 ? 2.858 -8.985 7.838 1.00 93.25 95 ALA A N 1
ATOM 729 C CA . ALA A 1 95 ? 1.446 -8.616 7.798 1.00 93.25 95 ALA A CA 1
ATOM 730 C C . ALA A 1 95 ? 0.673 -9.169 9.008 1.00 93.25 95 ALA A C 1
ATOM 732 O O . ALA A 1 95 ? -0.006 -8.412 9.703 1.00 93.25 95 ALA A O 1
ATOM 733 N N . MET A 1 96 ? 0.833 -10.461 9.314 1.00 96.19 96 MET A N 1
ATOM 734 C CA . MET A 1 96 ? 0.180 -11.087 10.468 1.00 96.19 96 MET A CA 1
ATOM 735 C C . MET A 1 96 ? 0.637 -10.460 11.789 1.00 96.19 96 MET A C 1
ATOM 737 O O . MET A 1 96 ? -0.190 -10.135 12.640 1.00 96.19 96 MET A O 1
ATOM 741 N N . SER A 1 97 ? 1.941 -10.224 11.951 1.00 96.12 97 SER A N 1
ATOM 742 C CA . SER A 1 97 ? 2.510 -9.635 13.171 1.00 96.12 97 SER A CA 1
ATOM 743 C C . SER A 1 97 ? 1.927 -8.253 13.467 1.00 96.12 97 SER A C 1
ATOM 745 O O . SER A 1 97 ? 1.534 -7.979 14.600 1.00 96.12 97 SER A O 1
ATOM 747 N N . VAL A 1 98 ? 1.809 -7.397 12.448 1.00 97.25 98 VAL A N 1
ATOM 748 C CA . VAL A 1 98 ? 1.232 -6.051 12.597 1.00 97.25 98 VAL A CA 1
ATOM 749 C C . VAL A 1 98 ? -0.230 -6.118 13.045 1.00 97.25 98 VAL A C 1
ATOM 751 O O . VAL A 1 98 ? -0.625 -5.369 13.940 1.00 97.25 98 VAL A O 1
ATOM 754 N N . VAL A 1 99 ? -1.021 -7.040 12.487 1.00 97.38 99 VAL A N 1
ATOM 755 C CA . VAL A 1 99 ? -2.429 -7.233 12.875 1.00 97.38 99 VAL A CA 1
ATOM 756 C C . VAL A 1 99 ? -2.541 -7.663 14.337 1.00 97.38 99 VAL A C 1
ATOM 758 O O . VAL A 1 99 ? -3.296 -7.057 15.099 1.00 97.38 99 VAL A O 1
ATOM 761 N N . PHE A 1 100 ? -1.759 -8.660 14.760 1.00 97.00 100 PHE A N 1
ATOM 762 C CA . PHE A 1 100 ? -1.770 -9.120 16.150 1.00 97.00 100 PHE A CA 1
ATOM 763 C C . PHE A 1 100 ? -1.346 -8.020 17.125 1.00 97.00 100 PHE A C 1
ATOM 765 O O . PHE A 1 100 ? -2.008 -7.824 18.145 1.00 97.00 100 PHE A O 1
ATOM 772 N N . ILE A 1 101 ? -0.293 -7.263 16.805 1.00 97.62 101 ILE A N 1
ATOM 773 C CA . ILE A 1 101 ? 0.150 -6.133 17.632 1.00 97.62 101 ILE A CA 1
ATOM 774 C C . ILE A 1 101 ? -0.957 -5.077 17.733 1.00 97.62 101 ILE A C 1
ATOM 776 O O . ILE A 1 101 ? -1.242 -4.600 18.831 1.00 97.62 101 ILE A O 1
ATOM 780 N N . GLY A 1 102 ? -1.629 -4.757 16.624 1.00 97.62 102 GLY A N 1
ATOM 781 C CA . GLY A 1 102 ? -2.758 -3.825 16.614 1.00 97.62 102 GLY A CA 1
ATOM 782 C C . GLY A 1 102 ? -3.900 -4.266 17.536 1.00 97.62 102 GLY A C 1
ATOM 783 O O . GLY A 1 102 ? -4.380 -3.472 18.346 1.00 97.62 102 GLY A O 1
ATOM 784 N N . LEU A 1 103 ? -4.290 -5.543 17.476 1.00 96.94 103 LEU A N 1
ATOM 785 C CA . LEU A 1 103 ? -5.337 -6.099 18.342 1.00 96.94 103 LEU A CA 1
ATOM 786 C C . LEU A 1 103 ? -4.929 -6.119 19.820 1.00 96.94 103 LEU A C 1
ATOM 788 O O . LEU A 1 103 ? -5.745 -5.800 20.685 1.00 96.94 103 LEU A O 1
ATOM 792 N N . ILE A 1 104 ? -3.671 -6.450 20.122 1.00 97.06 104 ILE A N 1
ATOM 793 C CA . ILE A 1 104 ? -3.144 -6.436 21.494 1.00 97.06 104 ILE A CA 1
ATOM 794 C C . ILE A 1 104 ? -3.162 -5.015 22.062 1.00 97.06 104 ILE A C 1
ATOM 796 O O . ILE A 1 104 ? -3.615 -4.812 23.190 1.00 97.06 104 ILE A O 1
ATOM 800 N N . LEU A 1 105 ? -2.707 -4.027 21.288 1.00 96.75 105 LEU A N 1
ATOM 801 C CA . LEU A 1 105 ? -2.739 -2.626 21.705 1.00 96.75 105 LEU A CA 1
ATOM 802 C C . LEU A 1 105 ? -4.173 -2.167 21.969 1.00 96.75 105 LEU A C 1
ATOM 804 O O . LEU A 1 105 ? -4.444 -1.599 23.026 1.00 96.75 105 LEU A O 1
ATOM 808 N N . LEU A 1 106 ? -5.098 -2.489 21.065 1.00 96.06 106 LEU A N 1
ATOM 809 C CA . LEU A 1 106 ? -6.510 -2.153 21.222 1.00 96.06 106 LEU A CA 1
ATOM 810 C C . LEU A 1 106 ? -7.118 -2.799 22.478 1.00 96.06 106 LEU A C 1
ATOM 812 O O . LEU A 1 106 ? -7.822 -2.137 23.245 1.00 96.06 106 LEU A O 1
ATOM 816 N N . PHE A 1 107 ? -6.803 -4.071 22.734 1.00 95.75 107 PHE A N 1
ATOM 817 C CA . PHE A 1 107 ? -7.223 -4.773 23.946 1.00 95.75 107 PHE A CA 1
ATOM 818 C C . PHE A 1 107 ? -6.704 -4.085 25.215 1.00 95.75 107 PHE A C 1
ATOM 820 O O . PHE A 1 107 ? -7.469 -3.868 26.159 1.00 95.75 107 PHE A O 1
ATOM 827 N N . ILE A 1 108 ? -5.422 -3.708 25.242 1.00 96.19 108 ILE A N 1
ATOM 828 C CA . ILE A 1 108 ? -4.826 -2.997 26.379 1.00 96.19 108 ILE A CA 1
ATOM 829 C C . ILE A 1 108 ? -5.522 -1.647 26.581 1.00 96.19 108 ILE A C 1
ATOM 831 O O . ILE A 1 108 ? -5.890 -1.325 27.713 1.00 96.19 108 ILE A O 1
ATOM 835 N N . SER A 1 109 ? -5.769 -0.891 25.508 1.00 95.81 109 SER A N 1
ATOM 836 C CA . SER A 1 109 ? -6.485 0.386 25.569 1.00 95.81 109 SER A CA 1
ATOM 837 C C . SER A 1 109 ? -7.868 0.234 26.204 1.00 95.81 109 SER A C 1
ATOM 839 O O . SER A 1 109 ? -8.164 0.921 27.185 1.00 95.81 109 SER A O 1
ATOM 841 N N . PHE A 1 110 ? -8.694 -0.704 25.728 1.00 93.38 110 PHE A N 1
ATOM 842 C CA . PHE A 1 110 ? -10.023 -0.925 26.310 1.00 93.38 110 PHE A CA 1
ATOM 843 C C . PHE A 1 110 ? -9.962 -1.419 27.752 1.00 93.38 110 PHE A C 1
ATOM 845 O O . PHE A 1 110 ? -10.750 -0.973 28.588 1.00 93.38 110 PHE A O 1
ATOM 852 N N . LYS A 1 111 ? -8.998 -2.282 28.085 1.00 91.56 111 LYS A N 1
ATOM 853 C CA . LYS A 1 111 ? -8.817 -2.772 29.454 1.00 91.56 111 LYS A CA 1
ATOM 854 C C . LYS A 1 111 ? -8.457 -1.642 30.420 1.00 91.56 111 LYS A C 1
ATOM 856 O O . LYS A 1 111 ? -8.990 -1.597 31.529 1.00 91.56 111 LYS A O 1
ATOM 861 N N . VAL A 1 112 ? -7.580 -0.722 30.018 1.00 92.88 112 VAL A N 1
ATOM 862 C CA . VAL A 1 112 ? -7.191 0.435 30.841 1.00 92.88 112 VAL A CA 1
ATOM 863 C C . VAL A 1 112 ? -8.359 1.401 31.014 1.00 92.88 112 VAL A C 1
ATOM 865 O O . VAL A 1 112 ? -8.655 1.792 32.147 1.00 92.88 112 VAL A O 1
ATOM 868 N N . VAL A 1 113 ? -9.047 1.756 29.925 1.00 92.44 113 VAL A N 1
ATOM 869 C CA . VAL A 1 113 ? -10.206 2.662 29.967 1.00 92.44 113 VAL A CA 1
ATOM 870 C C . VAL A 1 113 ? -11.328 2.063 30.815 1.00 92.44 113 VAL A C 1
ATOM 872 O O . VAL A 1 113 ? -11.795 2.718 31.745 1.00 92.44 113 VAL A O 1
ATOM 875 N N . GLY A 1 114 ? -11.698 0.801 30.579 1.00 87.50 114 GLY A N 1
ATOM 876 C CA . GLY A 1 114 ? -12.754 0.115 31.327 1.00 87.50 114 GLY A CA 1
ATOM 877 C C . GLY A 1 114 ? -12.444 0.011 32.821 1.00 87.50 114 GLY A C 1
ATOM 878 O O . GLY A 1 114 ? -13.270 0.371 33.657 1.00 87.50 114 GLY A O 1
ATOM 879 N N . ASN A 1 115 ? -11.221 -0.386 33.183 1.00 85.69 115 ASN A N 1
ATOM 880 C CA . ASN A 1 115 ? -10.843 -0.508 34.592 1.00 85.69 115 ASN A CA 1
ATOM 881 C C . ASN A 1 115 ? -10.744 0.862 35.291 1.00 85.69 115 ASN A C 1
ATOM 883 O O . ASN A 1 115 ? -11.016 0.976 36.486 1.00 85.69 115 ASN A O 1
ATOM 887 N N . THR A 1 116 ? -10.371 1.918 34.560 1.00 86.06 116 THR A N 1
ATOM 888 C CA . THR A 1 116 ? -10.345 3.294 35.083 1.00 86.06 116 THR A CA 1
ATOM 889 C C . THR A 1 116 ? -11.755 3.837 35.285 1.00 86.06 116 THR A C 1
ATOM 891 O O . THR A 1 116 ? -12.026 4.423 36.333 1.00 86.06 116 THR A O 1
ATOM 894 N N . ALA A 1 117 ? -12.661 3.587 34.336 1.00 85.06 117 ALA A N 1
ATOM 895 C CA . ALA A 1 117 ? -14.065 3.965 34.439 1.00 85.06 117 ALA A CA 1
ATOM 896 C C . ALA A 1 117 ? -14.724 3.309 35.660 1.00 85.06 117 ALA A C 1
ATOM 898 O O . ALA A 1 117 ? -15.262 4.016 36.508 1.00 85.06 117 ALA A O 1
ATOM 899 N N . VAL A 1 118 ? -14.577 1.989 35.833 1.00 80.69 118 VAL A N 1
ATOM 900 C CA . VAL A 1 118 ? -15.116 1.269 37.004 1.00 80.69 118 VAL A CA 1
ATOM 901 C C . VAL A 1 118 ? -14.533 1.813 38.312 1.00 80.69 118 VAL A C 1
ATOM 903 O O . VAL A 1 118 ? -15.270 2.071 39.265 1.00 80.69 118 VAL A O 1
ATOM 906 N N . LYS A 1 119 ? -13.217 2.064 38.370 1.00 79.19 119 LYS A N 1
ATOM 907 C CA . LYS A 1 119 ? -12.583 2.661 39.559 1.00 79.19 119 LYS A CA 1
ATOM 908 C C . LYS A 1 119 ? -13.115 4.061 39.866 1.00 79.19 119 LYS A C 1
ATOM 910 O O . LYS A 1 119 ? -13.264 4.394 41.040 1.00 79.19 119 LYS A O 1
ATOM 915 N N . LEU A 1 120 ? -13.375 4.886 38.853 1.00 80.69 120 LEU A N 1
ATOM 916 C CA . LEU A 1 120 ? -13.916 6.230 39.045 1.00 80.69 120 LEU A CA 1
ATOM 917 C C . LEU A 1 120 ? -15.373 6.180 39.515 1.00 80.69 120 LEU A C 1
ATOM 919 O O . LEU A 1 120 ? -15.715 6.863 40.480 1.00 80.69 120 LEU A O 1
ATOM 923 N N 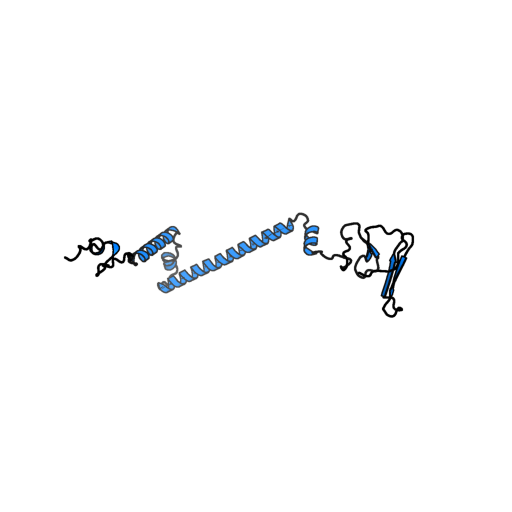. THR A 1 121 ? -16.193 5.320 38.909 1.00 76.31 121 THR A N 1
ATOM 924 C CA . THR A 1 121 ? -17.587 5.095 39.314 1.00 76.31 121 THR A CA 1
ATOM 925 C C . THR A 1 121 ? -17.672 4.632 40.763 1.00 76.31 121 THR A C 1
ATOM 927 O O . THR A 1 121 ? -18.382 5.249 41.554 1.00 76.31 121 THR A O 1
ATOM 930 N N . ASN A 1 122 ? -16.868 3.642 41.162 1.00 74.62 122 ASN A N 1
ATOM 931 C CA . ASN A 1 122 ? -16.848 3.157 42.544 1.00 74.62 122 ASN A CA 1
ATOM 932 C C . ASN A 1 122 ? -16.400 4.253 43.525 1.00 74.62 122 ASN A C 1
ATOM 934 O O . ASN A 1 122 ? -16.942 4.367 44.621 1.00 74.62 122 ASN A O 1
ATOM 938 N N . ARG A 1 123 ? -15.444 5.110 43.135 1.00 75.19 123 ARG A N 1
ATOM 939 C CA . ARG A 1 123 ? -15.027 6.261 43.957 1.00 75.19 123 ARG A CA 1
ATOM 940 C C . ARG A 1 123 ? -16.121 7.314 44.101 1.00 75.19 123 ARG A C 1
ATOM 942 O O . ARG A 1 123 ? -16.258 7.875 45.185 1.00 75.19 123 ARG A O 1
ATOM 949 N N . ASN A 1 124 ? -16.876 7.588 43.044 1.00 75.00 124 ASN A N 1
ATOM 950 C CA . ASN A 1 124 ? -17.980 8.543 43.090 1.00 75.00 124 ASN A CA 1
ATOM 951 C C . ASN A 1 124 ? -19.163 7.997 43.902 1.00 75.00 124 ASN A C 1
ATOM 953 O O . ASN A 1 124 ? -19.706 8.736 44.719 1.00 75.00 124 ASN A O 1
ATOM 957 N N . ALA A 1 125 ? -19.493 6.708 43.765 1.00 72.12 125 ALA A N 1
ATOM 958 C CA . ALA A 1 125 ? -20.510 6.043 44.581 1.00 72.12 125 ALA A CA 1
ATOM 959 C C . ALA A 1 125 ? -20.151 6.079 46.078 1.00 72.12 125 ALA A C 1
ATOM 961 O O . ALA A 1 125 ? -20.966 6.498 46.896 1.00 72.12 125 ALA A O 1
ATOM 962 N N . MET A 1 126 ? -18.899 5.765 46.443 1.00 70.75 126 MET A N 1
ATOM 963 C CA . MET A 1 126 ? -18.431 5.882 47.835 1.00 70.75 126 MET A CA 1
ATOM 964 C C . MET A 1 126 ? -18.585 7.305 48.396 1.00 70.75 126 MET A C 1
ATOM 966 O O . MET A 1 126 ? -19.011 7.471 49.536 1.00 70.75 126 MET A O 1
ATOM 970 N N . LYS A 1 127 ? -18.276 8.338 47.594 1.00 72.38 127 LYS A N 1
ATOM 971 C CA . LYS A 1 127 ? -18.435 9.744 48.003 1.00 72.38 127 LYS A CA 1
ATOM 972 C C . LYS A 1 127 ? -19.899 10.152 48.164 1.00 72.38 127 LYS A C 1
ATOM 974 O O . LYS A 1 127 ? -20.210 10.857 49.116 1.00 72.38 127 LYS A O 1
ATOM 979 N N . ALA A 1 128 ? -20.778 9.719 47.260 1.00 69.62 128 ALA A N 1
ATOM 980 C CA . ALA A 1 128 ? -22.207 10.031 47.317 1.00 69.62 128 ALA A CA 1
ATOM 981 C C . ALA A 1 128 ? -22.896 9.392 48.534 1.00 69.62 128 ALA A C 1
ATOM 983 O O . ALA A 1 128 ? -23.787 9.995 49.122 1.00 69.62 128 ALA A O 1
ATOM 984 N N . HIS A 1 129 ? -22.448 8.201 48.942 1.00 66.62 129 HIS A N 1
ATOM 985 C CA . HIS A 1 129 ? -22.994 7.480 50.093 1.00 66.62 129 HIS A CA 1
ATOM 986 C C . HIS A 1 129 ? -22.265 7.760 51.422 1.00 66.62 129 HIS A C 1
ATOM 988 O O . HIS A 1 129 ? -22.627 7.173 52.436 1.00 66.62 129 HIS A O 1
ATOM 994 N N . GLY A 1 130 ? -21.260 8.647 51.444 1.00 63.16 130 GLY A N 1
ATOM 995 C CA . GLY A 1 130 ? -20.551 9.040 52.672 1.00 63.16 130 GLY A CA 1
ATOM 996 C C . GLY A 1 130 ? -19.715 7.928 53.322 1.00 63.16 130 GLY A C 1
ATOM 997 O O . GLY A 1 130 ? -19.377 8.027 54.498 1.00 63.16 130 GLY A O 1
ATOM 998 N N . ILE A 1 131 ? -19.379 6.874 52.575 1.00 61.91 131 ILE A N 1
ATOM 999 C CA . ILE A 1 131 ? -18.675 5.696 53.096 1.00 61.91 131 ILE A CA 1
ATOM 1000 C C . ILE A 1 131 ? -17.166 5.951 53.040 1.00 61.91 131 ILE A C 1
ATOM 1002 O O . ILE A 1 131 ? -16.577 6.072 51.962 1.00 61.91 131 ILE A O 1
ATOM 1006 N N . THR A 1 132 ? -16.529 6.032 54.207 1.00 61.69 132 THR A N 1
ATOM 1007 C CA . THR A 1 132 ? -15.070 6.174 54.357 1.00 61.69 132 THR A CA 1
ATOM 1008 C C . THR A 1 132 ? -14.339 4.833 54.360 1.00 61.69 132 THR A C 1
ATOM 1010 O O . THR A 1 132 ? -13.140 4.799 54.071 1.00 61.69 132 THR A O 1
ATOM 1013 N N . ASP A 1 133 ? -15.046 3.733 54.632 1.00 64.62 133 ASP A N 1
ATOM 1014 C CA . ASP A 1 133 ? -14.440 2.419 54.814 1.00 64.62 133 ASP A CA 1
ATOM 1015 C C . ASP A 1 133 ? -14.442 1.571 53.529 1.00 64.62 133 ASP A C 1
ATOM 1017 O O . ASP A 1 133 ? -15.468 1.344 52.881 1.00 64.62 133 ASP A O 1
ATOM 1021 N N . LYS A 1 134 ? -13.261 1.078 53.132 1.00 62.22 134 LYS A N 1
ATOM 1022 C CA . LYS A 1 134 ? -13.080 0.333 51.867 1.00 62.22 134 LYS A CA 1
ATOM 1023 C C . LYS A 1 134 ? -13.731 -1.053 51.892 1.00 62.22 134 LYS A C 1
ATOM 1025 O O . LYS A 1 134 ? -14.031 -1.588 50.824 1.00 62.22 134 LYS A O 1
ATOM 1030 N N . ALA A 1 135 ? -13.911 -1.638 53.077 1.00 59.00 135 ALA A N 1
ATOM 1031 C CA . ALA A 1 135 ? -14.546 -2.943 53.248 1.00 59.00 135 ALA A CA 1
ATOM 1032 C C . ALA A 1 135 ? -16.061 -2.863 53.000 1.00 59.00 135 ALA A C 1
ATOM 1034 O O . ALA A 1 135 ? -16.586 -3.624 52.190 1.00 59.00 135 ALA A O 1
ATOM 1035 N N . GLU A 1 136 ? -16.727 -1.865 53.586 1.00 57.66 136 GLU A N 1
ATOM 1036 C CA . GLU A 1 136 ? -18.170 -1.634 53.431 1.00 57.66 136 GLU A CA 1
ATOM 1037 C C . GLU A 1 136 ? -18.529 -1.207 51.995 1.00 57.66 136 GLU A C 1
ATOM 1039 O O . GLU A 1 136 ? -19.542 -1.616 51.428 1.00 57.66 136 GLU A O 1
ATOM 1044 N N . ALA A 1 137 ? -17.641 -0.451 51.341 1.00 57.00 137 ALA A N 1
ATOM 1045 C CA . ALA A 1 137 ? -17.787 -0.098 49.933 1.00 57.00 137 ALA A CA 1
ATOM 1046 C C . ALA A 1 137 ? -17.669 -1.302 48.984 1.00 57.00 137 ALA A C 1
ATOM 1048 O O . ALA A 1 137 ? -18.337 -1.344 47.951 1.00 57.00 137 ALA A O 1
ATOM 1049 N N . LYS A 1 138 ? -16.820 -2.284 49.308 1.00 59.09 138 LYS A N 1
ATOM 1050 C CA . LYS A 1 138 ? -16.672 -3.508 48.509 1.00 59.09 138 LYS A CA 1
ATOM 1051 C C . LYS A 1 138 ? -17.876 -4.440 48.679 1.00 59.09 138 LYS A C 1
ATOM 1053 O O . LYS A 1 138 ? -18.237 -5.130 47.734 1.00 59.09 138 LYS A O 1
ATOM 1058 N N . GLU A 1 139 ? -18.507 -4.429 49.845 1.00 60.88 139 GLU A N 1
ATOM 1059 C CA . GLU A 1 139 ? -19.728 -5.190 50.114 1.00 60.88 139 GLU A CA 1
ATOM 1060 C C . GLU A 1 139 ? -20.956 -4.570 49.426 1.00 60.88 139 GLU A C 1
ATOM 1062 O O . GLU A 1 139 ? -21.714 -5.280 48.771 1.00 60.88 139 GLU A O 1
ATOM 1067 N N . LYS A 1 140 ? -21.111 -3.238 49.485 1.00 57.03 140 LYS A N 1
ATOM 1068 C CA . LYS A 1 140 ? -22.255 -2.528 48.878 1.00 57.03 140 LYS A CA 1
ATOM 1069 C C . LYS A 1 140 ? -22.118 -2.259 47.373 1.00 57.03 140 LYS A C 1
ATOM 1071 O O . LYS A 1 140 ? -23.123 -2.246 46.672 1.00 57.03 140 LYS A O 1
ATOM 1076 N N . PHE A 1 141 ? -20.901 -2.041 46.865 1.00 55.34 141 PHE A N 1
ATOM 1077 C CA . PHE A 1 141 ? -20.645 -1.632 45.467 1.00 55.34 141 PHE A CA 1
ATOM 1078 C C . PHE A 1 141 ? -19.566 -2.463 44.756 1.00 55.34 141 PHE A C 1
ATOM 1080 O O . PHE A 1 141 ? -19.278 -2.230 43.584 1.00 55.34 141 PHE A O 1
ATOM 1087 N N . GLY A 1 142 ? -18.903 -3.393 45.448 1.00 51.84 142 GLY A N 1
ATOM 1088 C CA . GLY A 1 142 ? -17.772 -4.149 44.896 1.00 51.84 142 GLY A CA 1
ATOM 1089 C C . GLY A 1 142 ? -18.162 -5.406 44.125 1.00 51.84 142 GLY A C 1
ATOM 1090 O O . GLY A 1 142 ? -17.292 -6.020 43.508 1.00 51.84 142 GLY A O 1
ATOM 1091 N N . GLY A 1 143 ? -19.440 -5.782 44.137 1.00 59.66 143 GLY A N 1
ATOM 1092 C CA . GLY A 1 143 ? -19.966 -6.839 43.287 1.00 59.66 143 GLY A CA 1
ATOM 1093 C C . GLY A 1 143 ? -20.345 -6.280 41.924 1.00 59.66 143 GLY A C 1
ATOM 1094 O O . GLY A 1 143 ? -21.299 -5.515 41.814 1.00 59.66 143 GLY A O 1
ATOM 1095 N N . THR A 1 144 ? -19.632 -6.681 40.872 1.00 61.72 144 THR A N 1
ATOM 1096 C CA . THR A 1 144 ? -20.205 -6.635 39.524 1.00 61.72 144 THR A CA 1
ATOM 1097 C C . THR A 1 144 ? -21.440 -7.529 39.553 1.00 61.72 144 THR A C 1
ATOM 1099 O O . THR A 1 144 ? -21.298 -8.746 39.688 1.00 61.72 144 THR A O 1
ATOM 1102 N N . LEU A 1 145 ? -22.635 -6.937 39.509 1.00 67.12 145 LEU A N 1
ATOM 1103 C CA . LEU A 1 145 ? -23.875 -7.703 39.408 1.00 67.12 145 LEU A CA 1
ATOM 1104 C C . LEU A 1 145 ? -23.794 -8.599 38.158 1.00 67.12 145 LEU A C 1
ATOM 1106 O O . LEU A 1 145 ? -23.141 -8.254 37.168 1.00 67.12 145 LEU A O 1
ATOM 1110 N N . SER A 1 146 ? -24.409 -9.778 38.205 1.00 77.31 146 SER A N 1
ATOM 1111 C CA . SER A 1 146 ? -24.488 -10.656 37.032 1.00 77.31 146 SER A CA 1
ATOM 1112 C C . SER A 1 146 ? -25.206 -9.930 35.888 1.00 77.31 146 SER A C 1
ATOM 1114 O O . SER A 1 146 ? -26.082 -9.096 36.128 1.00 77.31 146 SER A O 1
ATOM 1116 N N . GLY A 1 147 ? -24.883 -10.260 34.634 1.00 76.31 147 GLY A N 1
ATOM 1117 C CA . GLY A 1 147 ? -25.574 -9.697 33.466 1.00 76.31 147 GLY A CA 1
ATOM 1118 C C . GLY A 1 147 ? -27.095 -9.888 33.531 1.00 76.31 147 GLY A C 1
ATOM 1119 O O . GLY A 1 147 ? -27.844 -9.003 33.132 1.00 76.31 147 GLY A O 1
ATOM 1120 N N . GLU A 1 148 ? -27.548 -10.988 34.133 1.00 80.88 148 GLU A N 1
ATOM 1121 C CA . GLU A 1 148 ? -28.964 -11.276 34.393 1.00 80.88 148 GLU A CA 1
ATOM 1122 C C . GLU A 1 148 ? -29.598 -10.272 35.362 1.00 80.88 148 GLU A C 1
ATOM 1124 O O . GLU A 1 148 ? -30.721 -9.824 35.153 1.00 80.88 148 GLU A O 1
ATOM 1129 N N . GLN A 1 149 ? -28.866 -9.873 36.404 1.00 83.50 149 GLN A N 1
ATOM 1130 C CA . GLN A 1 149 ? -29.337 -8.894 37.382 1.00 83.50 149 GLN A CA 1
ATOM 1131 C C . GLN A 1 149 ? -29.427 -7.505 36.747 1.00 83.50 149 GLN A C 1
ATOM 1133 O O . GLN A 1 149 ? -30.414 -6.806 36.955 1.00 83.50 149 GLN A O 1
ATOM 1138 N N . TYR A 1 150 ? -28.452 -7.124 35.917 1.00 84.19 150 TYR A N 1
ATOM 1139 C CA . TYR A 1 150 ? -28.538 -5.888 35.136 1.00 84.19 150 TYR A CA 1
ATOM 1140 C C . TYR A 1 150 ? -29.703 -5.911 34.139 1.00 84.19 150 TYR A C 1
ATOM 1142 O O . TYR A 1 150 ? -30.397 -4.905 34.011 1.00 84.19 150 TYR A O 1
ATOM 1150 N N . ALA A 1 151 ? -29.955 -7.044 33.477 1.00 87.38 151 ALA A N 1
ATOM 1151 C CA . ALA A 1 151 ? -31.093 -7.203 32.573 1.00 87.38 151 ALA A CA 1
ATOM 1152 C C . ALA A 1 151 ? -32.435 -7.106 33.315 1.00 87.38 151 ALA A C 1
ATOM 1154 O O . ALA A 1 151 ? -33.341 -6.421 32.846 1.00 87.38 151 ALA A O 1
ATOM 1155 N N . ALA A 1 152 ? -32.549 -7.723 34.495 1.00 90.38 152 ALA A N 1
ATOM 1156 C CA . ALA A 1 152 ? -33.735 -7.626 35.342 1.00 90.38 152 ALA A CA 1
ATOM 1157 C C . ALA A 1 152 ? -33.975 -6.189 35.837 1.00 90.38 152 ALA A C 1
ATOM 1159 O O . ALA A 1 152 ? -35.105 -5.710 35.787 1.00 90.38 152 ALA A O 1
ATOM 1160 N N . ILE A 1 153 ? -32.920 -5.477 36.254 1.00 87.81 153 ILE A N 1
ATOM 1161 C CA . ILE A 1 153 ? -33.001 -4.058 36.641 1.00 87.81 153 ILE A CA 1
ATOM 1162 C C . ILE A 1 153 ? -33.431 -3.200 35.444 1.00 87.81 153 ILE A C 1
ATOM 1164 O O . ILE A 1 153 ? -34.317 -2.362 35.587 1.00 87.81 153 ILE A O 1
ATOM 1168 N N . ALA A 1 154 ? -32.849 -3.421 34.263 1.00 88.12 154 ALA A N 1
ATOM 1169 C CA . ALA A 1 154 ? -33.206 -2.689 33.050 1.00 88.12 154 ALA A CA 1
ATOM 1170 C C . ALA A 1 154 ? -34.664 -2.939 32.628 1.00 88.12 154 ALA A C 1
ATOM 1172 O O . ALA A 1 154 ? -35.360 -1.985 32.294 1.00 88.12 154 ALA A O 1
ATOM 1173 N N . MET A 1 155 ? -35.141 -4.187 32.701 1.00 87.69 155 MET A N 1
ATOM 1174 C CA . MET A 1 155 ? -36.550 -4.541 32.481 1.00 87.69 155 MET A CA 1
ATOM 1175 C C . MET A 1 155 ? -37.467 -3.845 33.488 1.00 87.69 155 MET A C 1
ATOM 1177 O O . MET A 1 155 ? -38.445 -3.229 33.089 1.00 87.69 155 MET A O 1
ATOM 1181 N N . ALA A 1 156 ? -37.132 -3.877 34.780 1.00 89.94 156 ALA A N 1
ATOM 1182 C CA . ALA A 1 156 ? -37.930 -3.215 35.809 1.00 89.94 156 ALA A CA 1
ATOM 1183 C C . ALA A 1 156 ? -37.994 -1.690 35.606 1.00 89.94 156 ALA A C 1
ATOM 1185 O O . ALA A 1 156 ? -39.056 -1.094 35.768 1.00 89.94 156 ALA A O 1
ATOM 1186 N N . MET A 1 157 ? -36.881 -1.056 35.218 1.00 87.06 157 MET A N 1
ATOM 1187 C CA . MET A 1 157 ? -36.860 0.368 34.868 1.00 87.06 157 MET A CA 1
ATOM 1188 C C . MET A 1 157 ? -37.677 0.661 33.607 1.00 87.06 157 MET A C 1
ATOM 1190 O O . MET A 1 157 ? -38.395 1.653 33.578 1.00 87.06 157 MET A O 1
ATOM 1194 N N . HIS A 1 158 ? -37.579 -0.186 32.580 1.00 88.62 158 HIS A N 1
ATOM 1195 C CA . HIS A 1 158 ? -38.344 -0.049 31.342 1.00 88.62 158 HIS A CA 1
ATOM 1196 C C . HIS A 1 158 ? -39.853 -0.138 31.596 1.00 88.62 158 HIS A C 1
ATOM 1198 O O . HIS A 1 158 ? -40.590 0.728 31.136 1.00 88.62 158 HIS A O 1
ATOM 1204 N N . GLU A 1 159 ? -40.302 -1.123 32.377 1.00 85.38 159 GLU A N 1
ATO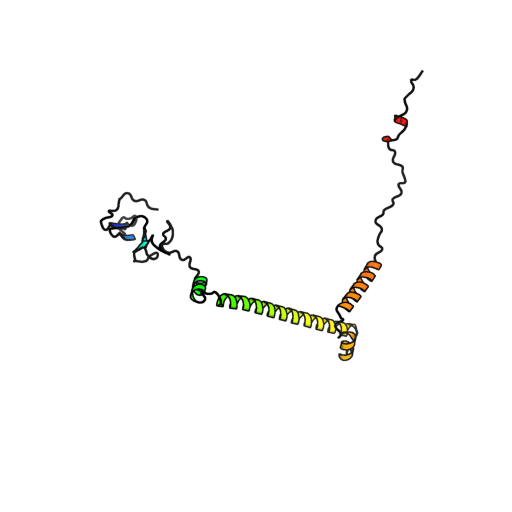M 1205 C CA . GLU A 1 159 ? -41.704 -1.245 32.794 1.00 85.38 159 GLU A CA 1
ATOM 1206 C C . GLU A 1 159 ? -42.150 -0.022 33.603 1.00 85.38 159 GLU A C 1
ATOM 1208 O O . GLU A 1 159 ? -43.140 0.606 33.255 1.00 85.38 159 GLU A O 1
ATOM 1213 N N . TYR A 1 160 ? -41.377 0.392 34.615 1.00 84.31 160 TYR A N 1
ATOM 1214 C CA . TYR A 1 160 ? -41.704 1.571 35.425 1.00 84.31 160 TYR A CA 1
ATOM 1215 C C . TYR A 1 160 ? -41.806 2.858 34.594 1.00 84.31 160 TYR A C 1
ATOM 1217 O O . TYR A 1 160 ? -42.675 3.683 34.839 1.00 84.31 160 TYR A O 1
ATOM 1225 N N . MET A 1 161 ? -40.920 3.056 33.616 1.00 79.75 161 MET A N 1
ATOM 1226 C CA . MET A 1 161 ? -40.955 4.243 32.757 1.00 79.75 161 MET A CA 1
ATOM 1227 C C . MET A 1 161 ? -42.093 4.194 31.733 1.00 79.75 161 MET A C 1
ATOM 1229 O O . MET A 1 161 ? -42.650 5.242 31.414 1.00 79.75 161 MET A O 1
ATOM 1233 N N . ASN A 1 162 ? -42.448 3.008 31.234 1.00 74.31 162 ASN A N 1
ATOM 1234 C CA . ASN A 1 162 ? -43.584 2.843 30.327 1.00 74.31 162 ASN A CA 1
ATOM 1235 C C . ASN A 1 162 ? -44.929 2.996 31.046 1.00 74.31 162 ASN A C 1
ATOM 1237 O O . ASN A 1 162 ? -45.854 3.541 30.457 1.00 74.31 162 ASN A O 1
ATOM 1241 N N . ASP A 1 163 ? -45.026 2.583 32.311 1.00 67.56 163 ASP A N 1
ATOM 1242 C CA . ASP A 1 163 ? -46.240 2.697 33.136 1.00 67.56 163 ASP A CA 1
ATOM 1243 C C . ASP A 1 163 ? -46.560 4.155 33.538 1.00 67.56 163 ASP A C 1
ATOM 1245 O O . ASP A 1 163 ? -47.664 4.471 33.965 1.00 67.56 163 ASP A O 1
ATOM 1249 N N . VAL A 1 164 ? -45.598 5.076 33.387 1.00 62.62 164 VAL A N 1
ATOM 1250 C CA . VAL A 1 164 ? -45.758 6.510 33.711 1.00 62.62 164 VAL A CA 1
ATOM 1251 C C . VAL A 1 164 ? -46.301 7.323 32.524 1.00 62.62 164 VAL A C 1
ATOM 1253 O O . VAL A 1 164 ? -46.717 8.470 32.699 1.00 62.62 164 VAL A O 1
ATOM 1256 N N . HIS A 1 165 ? -46.334 6.752 31.317 1.00 62.16 165 HIS A N 1
ATOM 1257 C CA . HIS A 1 165 ? -46.955 7.382 30.156 1.00 62.16 165 HIS A CA 1
ATOM 1258 C C . HIS A 1 165 ? -48.349 6.792 29.930 1.00 62.16 165 HIS A C 1
ATOM 1260 O O . HIS A 1 165 ? -48.472 5.652 29.490 1.00 62.16 165 HIS A O 1
ATOM 1266 N N . ASP A 1 166 ? -49.398 7.584 30.182 1.00 65.38 166 ASP A N 1
ATOM 1267 C CA . ASP A 1 166 ? -50.750 7.259 29.725 1.00 65.38 166 ASP A CA 1
ATOM 1268 C C . ASP A 1 166 ? -50.683 6.987 28.214 1.00 65.38 166 ASP A C 1
ATOM 1270 O O . ASP A 1 166 ? -50.299 7.859 27.429 1.00 65.38 166 ASP A O 1
ATOM 1274 N N . ILE A 1 167 ? -50.999 5.758 27.795 1.00 66.00 167 ILE A N 1
ATOM 1275 C CA . ILE A 1 167 ? -51.141 5.421 26.379 1.00 66.00 167 ILE A CA 1
ATOM 1276 C C . ILE A 1 167 ? -52.341 6.223 25.882 1.00 66.00 167 ILE A C 1
ATOM 1278 O O . ILE A 1 167 ? -53.490 5.838 26.089 1.00 66.00 167 ILE A O 1
ATOM 1282 N N . GLU A 1 168 ? -52.078 7.387 25.291 1.00 65.25 168 GLU A N 1
ATOM 1283 C CA . GLU A 1 168 ? -53.127 8.208 24.706 1.00 65.25 168 GLU A CA 1
ATOM 1284 C C . GLU A 1 168 ? -53.756 7.428 23.546 1.00 65.25 168 GLU A C 1
ATOM 1286 O O . GLU A 1 168 ? -53.157 7.266 22.478 1.00 65.25 168 GLU A O 1
ATOM 1291 N N . ASP A 1 169 ? -54.977 6.931 23.749 1.00 68.44 169 ASP A N 1
ATOM 1292 C CA . ASP A 1 169 ? -55.786 6.381 22.670 1.00 68.44 169 ASP A CA 1
ATOM 1293 C C . ASP A 1 169 ? -55.993 7.487 21.628 1.00 68.44 169 ASP A C 1
ATOM 1295 O O . ASP A 1 169 ? -56.744 8.444 21.831 1.00 68.44 169 ASP A O 1
ATOM 1299 N N . MET A 1 170 ? -55.329 7.358 20.477 1.00 68.31 170 MET A N 1
ATOM 1300 C CA . MET A 1 170 ? -55.434 8.272 19.333 1.00 68.31 170 MET A CA 1
ATOM 1301 C C . MET A 1 170 ? -56.792 8.119 18.612 1.00 68.31 170 MET A C 1
ATOM 1303 O O . MET A 1 170 ? -56.875 8.063 17.385 1.00 68.31 170 MET A O 1
ATOM 1307 N N . ILE A 1 171 ? -57.887 8.018 19.364 1.00 73.75 171 ILE A N 1
ATOM 1308 C CA . ILE A 1 171 ? -59.256 7.978 18.859 1.00 73.75 171 ILE A CA 1
ATOM 1309 C C . ILE A 1 171 ? -59.936 9.278 19.284 1.00 73.75 171 ILE A C 1
ATOM 1311 O O . ILE A 1 171 ? -60.571 9.388 20.328 1.00 73.75 171 ILE A O 1
ATOM 1315 N N . LEU A 1 172 ? -59.819 10.290 18.426 1.00 71.62 172 LEU A N 1
ATOM 1316 C CA . LEU A 1 172 ? -60.564 11.539 18.560 1.00 71.62 172 LEU A CA 1
ATOM 1317 C C . LEU A 1 172 ? -62.023 11.318 18.122 1.00 71.62 172 LEU A C 1
ATOM 1319 O O . LEU A 1 172 ? -62.376 11.541 16.961 1.00 71.62 172 LEU A O 1
ATOM 1323 N N . THR A 1 173 ? -62.902 10.894 19.034 1.00 74.25 173 THR A N 1
ATOM 1324 C CA . THR A 1 173 ? -64.357 10.896 18.795 1.00 74.25 173 THR A CA 1
ATOM 1325 C C . THR A 1 173 ? -64.907 12.317 18.886 1.00 74.25 173 THR A C 1
ATOM 1327 O O . THR A 1 173 ? -65.325 12.781 19.944 1.00 74.25 173 THR A O 1
ATOM 1330 N N . ILE A 1 174 ? -64.901 13.027 17.758 1.00 77.25 174 ILE A N 1
ATOM 1331 C CA . ILE A 1 174 ? -65.526 14.348 17.629 1.00 77.25 174 ILE A CA 1
ATOM 1332 C C . ILE A 1 174 ? -66.998 14.156 17.256 1.00 77.25 174 ILE A C 1
ATOM 1334 O O . ILE A 1 174 ? -67.311 13.764 16.129 1.00 77.25 174 ILE A O 1
ATOM 1338 N N . ASP A 1 175 ? -67.905 14.466 18.181 1.00 76.38 175 ASP A N 1
ATOM 1339 C CA . ASP A 1 175 ? -69.340 14.457 17.903 1.00 76.38 175 ASP A CA 1
ATOM 1340 C C . ASP A 1 175 ? -69.711 15.667 17.024 1.00 76.38 175 ASP A C 1
ATOM 1342 O O . ASP A 1 175 ? -69.536 16.834 17.396 1.00 76.38 175 ASP A O 1
ATOM 1346 N N . LYS A 1 176 ? -70.153 15.411 15.788 1.00 73.31 176 LYS A N 1
ATOM 1347 C CA . LYS A 1 176 ? -70.450 16.478 14.823 1.00 73.31 176 LYS A CA 1
ATOM 1348 C C . LYS A 1 176 ? -71.817 17.087 15.129 1.00 73.31 176 LYS A C 1
ATOM 1350 O O . LYS A 1 176 ? -72.848 16.555 14.734 1.00 73.31 176 LYS A O 1
ATOM 1355 N N . VAL A 1 177 ? -71.814 18.288 15.711 1.00 72.06 177 VAL A N 1
ATOM 1356 C CA . VAL A 1 177 ? -73.020 19.056 16.098 1.00 72.06 177 VAL A CA 1
ATOM 1357 C C . VAL A 1 177 ? -73.945 19.415 14.912 1.00 72.06 177 VAL A C 1
ATOM 1359 O O . VAL A 1 177 ? -75.106 19.768 15.112 1.00 72.06 177 VAL A O 1
ATOM 1362 N N . LYS A 1 178 ? -73.488 19.314 13.651 1.00 70.88 178 LYS A N 1
ATOM 1363 C CA . LYS A 1 178 ? -74.312 19.589 12.457 1.00 70.88 178 LYS A CA 1
ATOM 1364 C C . LYS A 1 178 ? -74.330 18.409 11.486 1.00 70.88 178 LYS A C 1
ATOM 1366 O O . LYS A 1 178 ? -73.283 17.933 11.053 1.00 70.88 178 LYS A O 1
ATOM 1371 N N . ARG A 1 179 ? -75.535 17.991 11.077 1.00 71.50 179 ARG A N 1
ATOM 1372 C CA . ARG A 1 179 ? -75.736 17.020 9.989 1.00 71.50 179 ARG A CA 1
ATOM 1373 C C . ARG A 1 179 ? -75.353 17.661 8.652 1.00 71.50 179 ARG A C 1
ATOM 1375 O O . ARG A 1 179 ? -75.938 18.672 8.269 1.00 71.50 179 ARG A O 1
ATOM 1382 N N . THR A 1 180 ? -74.404 17.072 7.929 1.00 67.94 180 THR A N 1
ATOM 1383 C CA . THR A 1 180 ? -74.058 17.501 6.566 1.00 67.94 180 THR A CA 1
ATOM 1384 C C . THR A 1 180 ? -75.216 17.167 5.625 1.00 67.94 180 THR A C 1
ATOM 1386 O O . THR A 1 180 ? -75.505 15.996 5.386 1.00 67.94 180 THR A O 1
ATOM 1389 N N . TYR A 1 181 ? -75.901 18.182 5.095 1.00 69.88 181 TYR A N 1
ATOM 1390 C CA . TYR A 1 181 ? -76.906 17.985 4.050 1.00 69.88 181 TYR A CA 1
ATOM 1391 C C . TYR A 1 181 ? -76.213 17.504 2.765 1.00 69.88 181 TYR A C 1
ATOM 1393 O O . TYR A 1 181 ? -75.380 18.220 2.213 1.00 69.88 181 TYR A O 1
ATOM 1401 N N . SER A 1 182 ? -76.537 16.293 2.300 1.00 72.25 182 SER A N 1
ATOM 1402 C CA . SER A 1 182 ? -76.076 15.775 1.006 1.00 72.25 182 SER A CA 1
ATOM 1403 C C . SER A 1 182 ? -77.204 15.873 -0.024 1.00 72.25 182 SER A C 1
ATOM 1405 O O . SER A 1 182 ? -78.246 15.232 0.163 1.00 72.25 182 SER A O 1
ATOM 1407 N N . PRO A 1 183 ? -77.008 16.610 -1.135 1.00 70.50 183 PRO A N 1
ATOM 1408 C CA . PRO A 1 183 ? -77.995 16.697 -2.209 1.00 70.50 183 PRO A CA 1
ATOM 1409 C C . PRO A 1 183 ? -78.317 15.335 -2.840 1.00 70.50 183 PRO A C 1
ATOM 1411 O O . PRO A 1 183 ? -79.425 15.143 -3.334 1.00 70.50 183 PRO A O 1
ATOM 1414 N N . TRP A 1 184 ? -77.389 14.372 -2.766 1.00 70.19 184 TRP A N 1
ATOM 1415 C CA . TRP A 1 184 ? -77.494 13.061 -3.417 1.00 70.19 184 TRP A CA 1
ATOM 1416 C C . TRP A 1 184 ? -78.621 12.173 -2.864 1.00 70.19 184 TRP A C 1
ATOM 1418 O O . TRP A 1 184 ? -79.176 11.366 -3.600 1.00 70.19 184 TRP A O 1
ATOM 1428 N N . SER A 1 185 ? -79.004 12.335 -1.589 1.00 70.75 185 SER A N 1
ATOM 1429 C CA . SER A 1 185 ? -80.163 11.625 -1.004 1.00 70.75 185 SER A CA 1
ATOM 1430 C C . SER A 1 185 ? -81.406 12.507 -0.850 1.00 70.75 185 SER A C 1
ATOM 1432 O O . SER A 1 185 ? -82.395 12.104 -0.233 1.00 70.75 185 SER A O 1
ATOM 1434 N N . SER A 1 186 ? -81.372 13.737 -1.372 1.00 76.56 186 SER A N 1
ATOM 1435 C CA . SER A 1 186 ? -82.459 14.677 -1.131 1.00 76.56 186 SER A CA 1
ATOM 1436 C C . SER A 1 186 ? -83.665 14.376 -2.026 1.00 76.56 186 SER A C 1
ATOM 1438 O O . SER A 1 186 ? -83.640 14.525 -3.247 1.00 76.56 186 SER A O 1
ATOM 1440 N N . LYS A 1 187 ? -84.760 13.959 -1.379 1.00 70.19 187 LYS A N 1
ATOM 1441 C CA . LYS A 1 187 ? -86.023 13.552 -2.020 1.00 70.19 187 LYS A CA 1
ATOM 1442 C C . LYS A 1 187 ? -86.691 14.668 -2.832 1.00 70.19 187 LYS A C 1
ATOM 1444 O O . LYS A 1 187 ? -87.552 14.381 -3.655 1.00 70.19 187 LYS A O 1
ATOM 1449 N N . ILE A 1 188 ? -86.292 15.924 -2.608 1.00 74.44 188 ILE A N 1
ATOM 1450 C CA . ILE A 1 188 ? -86.793 17.096 -3.337 1.00 74.44 188 ILE A CA 1
ATOM 1451 C C . ILE A 1 188 ? -86.471 17.029 -4.834 1.00 74.44 188 ILE A C 1
ATOM 1453 O O . ILE A 1 188 ? -87.294 17.453 -5.633 1.00 74.44 188 ILE A O 1
ATOM 1457 N N . TYR A 1 189 ? -85.332 16.443 -5.224 1.00 70.25 189 TYR A N 1
ATOM 1458 C CA . TYR A 1 189 ? -84.954 16.320 -6.637 1.00 70.25 189 TYR A CA 1
ATOM 1459 C C . TYR A 1 189 ? -85.530 15.065 -7.308 1.00 70.25 189 TYR A C 1
ATOM 1461 O O . TYR A 1 189 ? -85.448 14.931 -8.524 1.00 70.25 189 TYR A O 1
ATOM 1469 N N . THR A 1 190 ? -86.102 14.129 -6.541 1.00 71.56 190 THR A N 1
ATOM 1470 C CA . THR A 1 190 ? -86.699 12.886 -7.071 1.00 71.56 190 THR A CA 1
ATOM 1471 C C . THR A 1 190 ? -88.219 12.977 -7.230 1.00 71.56 190 THR A C 1
ATOM 1473 O O . THR A 1 190 ? -88.844 12.053 -7.750 1.00 71.56 190 THR A O 1
ATOM 1476 N N . LEU A 1 191 ? -88.840 14.065 -6.769 1.00 79.44 191 LEU A N 1
ATOM 1477 C CA . LEU A 1 191 ? -90.275 14.287 -6.916 1.00 79.44 191 LEU A CA 1
ATOM 1478 C C . LEU A 1 191 ? -90.561 14.957 -8.264 1.00 79.44 191 LEU A C 1
ATOM 1480 O O . LEU A 1 191 ? -89.999 15.997 -8.590 1.00 79.44 191 LEU A O 1
ATOM 1484 N N . ARG A 1 192 ? -91.449 14.347 -9.056 1.00 78.81 192 ARG A N 1
ATOM 1485 C CA . ARG A 1 192 ? -91.904 14.895 -10.339 1.00 78.81 192 ARG A CA 1
ATOM 1486 C C . ARG A 1 192 ? -92.826 16.089 -10.081 1.00 78.81 192 ARG A C 1
ATOM 1488 O O . ARG A 1 192 ? -93.834 15.936 -9.394 1.00 78.81 192 ARG A O 1
ATOM 1495 N N . GLU A 1 193 ? -92.510 17.249 -10.650 1.00 79.38 193 GLU A N 1
ATOM 1496 C CA . GLU A 1 193 ? -93.413 18.403 -10.618 1.00 79.38 193 GLU A CA 1
ATOM 1497 C C . GLU A 1 193 ? -94.704 18.091 -11.387 1.00 79.38 193 GLU A C 1
ATOM 1499 O O . GLU A 1 193 ? -94.677 17.600 -12.519 1.00 79.38 193 GLU A O 1
ATOM 1504 N N . VAL A 1 194 ? -95.848 18.364 -10.758 1.00 80.00 194 VAL A N 1
ATOM 1505 C CA . VAL A 1 194 ? -97.157 18.284 -11.413 1.00 80.00 194 VAL A CA 1
ATOM 1506 C C . VAL A 1 194 ? -97.457 19.614 -12.112 1.00 80.00 194 VAL A C 1
ATOM 1508 O O . VAL A 1 194 ? -97.218 20.672 -11.525 1.00 80.00 194 VAL A O 1
ATOM 1511 N N . PRO A 1 195 ? -97.963 19.599 -13.358 1.00 77.94 195 PRO A N 1
ATOM 1512 C CA . PRO A 1 195 ? -98.228 20.825 -14.102 1.00 77.94 195 PRO A CA 1
ATOM 1513 C C . PRO A 1 195 ? -99.312 21.662 -13.411 1.00 77.94 195 PRO A C 1
ATOM 1515 O O . PRO A 1 195 ? -100.309 21.128 -12.920 1.00 77.94 195 PRO A O 1
ATOM 1518 N N . ARG A 1 196 ? -99.108 22.985 -13.370 1.00 74.06 196 ARG A N 1
ATOM 1519 C CA . ARG A 1 196 ? -100.097 23.937 -12.846 1.00 74.06 196 ARG A CA 1
ATOM 1520 C C . ARG A 1 196 ? -101.311 23.993 -13.780 1.00 74.06 196 ARG A C 1
ATOM 1522 O O . ARG A 1 196 ? -101.143 23.988 -14.996 1.00 74.06 196 ARG A O 1
ATOM 1529 N N . ARG A 1 197 ? -102.504 23.997 -13.183 1.00 63.03 197 ARG A N 1
ATOM 1530 C CA . ARG A 1 197 ? -103.806 24.034 -13.860 1.00 63.03 197 ARG A CA 1
ATOM 1531 C C . ARG A 1 197 ? -104.188 25.452 -14.262 1.00 63.03 197 ARG A C 1
ATOM 1533 O O . ARG A 1 197 ? -103.813 26.375 -13.505 1.00 63.03 197 ARG A O 1
#

Radius of gyration: 47.71 Å; chains: 1; bounding box: 133×44×102 Å

Foldseek 3Di:
DDDDPDDDDQQAWDKDWDAPPVNPHTPDIDTDGHHDDPQWDWAACFVPHPDIDIARDDDQSDDDPPDTRGDPPDPVVVVVCCVVPVVCPVVVVVVVVVVVVVVVVVVVVCVVVVVVVLVVVLVVVCVVVVPPDPVVSCVVPVDPDPPVVVVVVVVVVVVVVVVPDDPPPPDPPDDDPDDDDDPVPDCVVVDDDDDDD

pLDDT: mean 80.43, std 11.03, range [51.84, 97.62]

InterPro domains:
  IPR005899 Sodium ion-translocating decarboxylase [PF04277] (87-160)

Sequence (197 aa):
TFHVNFTLDPNKENYIALYDSNGKTLIDEVVIPAGQIADHSYARENDGSPNWVVKGSGEGSYVTPSTNNKTDDRNIKIENFKKHDSAGVGMAIIAMSVVFIGLILLFISFKVVGNTAVKLTNRNAMKAHGITDKAEAKEKFGGTLSGEQYAAIAMAMHEYMNDVHDIEDMILTIDKVKRTYSPWSSKIYTLREVPRR

Secondary structure (DSSP, 8-state):
-PPPSS---TTS-EEEEEE-TTSSSEEEEEEEPS-PPTT-EEEESSTT-S-EEEESSSTT----TTS-SS-----HHHHHHHHH-TTSHHHHHHHHHHHHHHHHHHHHHHHHHHHHHHHHHHHHHHHHTT---HHHHHHHH-S---HHHHHHHHHHHHHHHHTTS-----------SS----GGG-GGGTSPPPPP-